Protein AF-A0A9P0HYI9-F1 (afdb_monomer)

Solvent-accessible surface area (backbone atoms only — not comparable to full-atom values): 11855 Å² total; per-residue (Å²): 120,62,70,51,54,49,50,47,50,51,54,49,48,53,65,51,51,80,72,55,59,71,70,61,56,52,49,55,55,49,54,52,58,57,59,62,68,72,69,81,73,87,87,90,81,82,92,82,84,88,88,80,94,78,97,64,86,78,70,77,69,66,83,78,67,76,60,81,78,64,69,57,68,57,52,55,45,66,73,54,71,55,58,64,58,52,53,53,51,57,35,57,79,67,55,77,69,69,98,67,98,46,69,72,57,54,52,49,32,54,50,50,32,51,50,53,52,54,50,47,56,52,54,28,57,77,50,76,46,53,92,70,62,65,68,58,52,54,51,52,50,52,53,60,64,44,48,61,56,49,55,59,53,65,69,44,87,84,56,55,66,72,57,52,50,54,49,28,57,76,70,71,48,68,96,82,68,85,88,76,84,78,82,78,80,127

Organism: Spodoptera littoralis (NCBI:txid7109)

InterPro domains:
  IPR029526 PiggyBac transposable element-derived protein [PF13843] (72-119)

Secondary structure (DSSP, 8-state):
-HHHHHHHHHHHHHHHHTTS-HHHHHHHHHHHHHHHHSS-----------------------GGGSSTTSTTHHHHHHHHTTHHHHHHHHHHHT------S-HHHHHHHHHHHHHHHHHHHHHHHTTTT----HHHHHHHHHHHHHHHHHHHHHT-TTS-HHHHHHHHHHTT--TT----------

Nearest PDB structures (foldseek):
  3umh-assembly1_A  TM=2.730E-01  e=8.866E+00  Homo sapiens

Mean predicted aligned error: 16.02 Å

Foldseek 3Di:
DVVLVVVLVVVLVVVLVVPDPPVVVVVVVVVVVVVVVPPPDDDDDDDDDDDDDDDDPPPPDPPVVVCVPVPDPVVVCVVPVCPVVSLVSQLVVPQPDDDDPDVVSVVVSSVVSSVLVVVVVVVCVVVSSDDDDSVVSVVVVVLVVCLVVLVVVLPDPPDDPVSNVVSCVSNVHDDPDDDDDPPPDD

Radius of gyration: 29.15 Å; Cα contacts (8 Å, |Δi|>4): 49; chains: 1; bounding box: 66×55×85 Å

pLDDT: mean 71.4, std 22.58, range [32.09, 97.06]

Structure (mmCIF, N/CA/C/O backbone):
data_AF-A0A9P0HYI9-F1
#
_e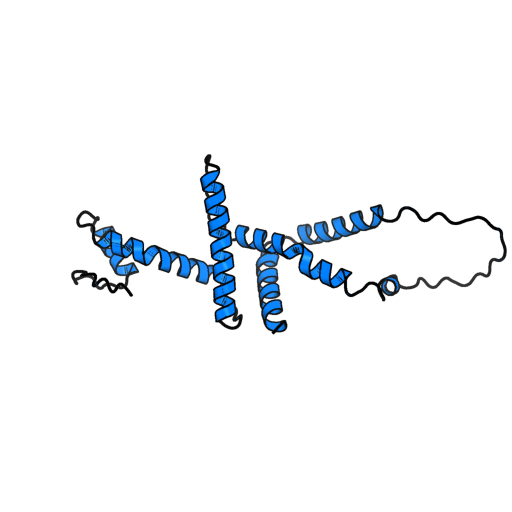ntry.id   AF-A0A9P0HYI9-F1
#
loop_
_atom_site.group_PDB
_atom_site.id
_atom_site.type_symbol
_atom_site.label_atom_id
_atom_site.label_alt_id
_atom_site.label_comp_id
_atom_site.label_asym_id
_atom_site.label_entity_id
_atom_site.label_seq_id
_atom_site.pdbx_PDB_ins_code
_atom_site.Cartn_x
_atom_site.Cartn_y
_atom_site.Cartn_z
_atom_site.occupancy
_atom_site.B_iso_or_equiv
_atom_site.auth_seq_id
_atom_site.auth_comp_id
_atom_site.auth_asym_id
_atom_site.auth_atom_id
_atom_site.pdbx_PDB_model_num
ATOM 1 N N . MET A 1 1 ? 11.884 -11.730 -23.768 1.00 41.19 1 MET A N 1
ATOM 2 C CA . MET A 1 1 ? 11.562 -11.295 -22.388 1.00 41.19 1 MET A CA 1
ATOM 3 C C . MET A 1 1 ? 11.363 -9.785 -22.321 1.00 41.19 1 MET A C 1
ATOM 5 O O . MET A 1 1 ? 10.619 -9.337 -21.461 1.00 41.19 1 MET A O 1
ATOM 9 N N . ASP A 1 2 ? 11.947 -9.027 -23.252 1.00 55.62 2 ASP A N 1
ATOM 10 C CA . ASP A 1 2 ? 11.908 -7.559 -23.255 1.00 55.62 2 ASP A CA 1
ATOM 11 C C . ASP A 1 2 ? 10.522 -6.986 -23.586 1.00 55.62 2 ASP A C 1
ATOM 13 O O . ASP A 1 2 ? 10.059 -6.099 -22.884 1.00 55.62 2 ASP A O 1
ATOM 17 N N . ASN A 1 3 ? 9.768 -7.600 -24.510 1.00 60.59 3 ASN A N 1
ATOM 18 C CA . ASN A 1 3 ? 8.432 -7.108 -24.892 1.00 60.59 3 ASN A CA 1
ATOM 19 C C . ASN A 1 3 ? 7.423 -7.020 -23.730 1.00 60.59 3 ASN A C 1
ATOM 21 O O . ASN A 1 3 ? 6.581 -6.131 -23.727 1.00 60.59 3 ASN A O 1
ATOM 25 N N . ALA A 1 4 ? 7.483 -7.931 -22.751 1.00 58.75 4 ALA A N 1
ATOM 26 C CA . ALA A 1 4 ? 6.539 -7.942 -21.627 1.00 58.75 4 ALA A CA 1
ATOM 27 C C . ALA A 1 4 ? 6.903 -6.911 -20.546 1.00 58.75 4 ALA A C 1
ATOM 29 O O . ALA A 1 4 ? 6.025 -6.343 -19.902 1.00 58.75 4 ALA A O 1
ATOM 30 N N . ARG A 1 5 ? 8.204 -6.651 -20.359 1.00 60.06 5 ARG A N 1
ATOM 31 C CA . ARG A 1 5 ? 8.702 -5.624 -19.434 1.00 60.06 5 ARG A CA 1
ATOM 32 C C . ARG A 1 5 ? 8.469 -4.233 -20.008 1.00 60.06 5 ARG A C 1
ATOM 34 O O . ARG A 1 5 ? 8.000 -3.364 -19.281 1.00 60.06 5 ARG A O 1
ATOM 41 N N . ASP A 1 6 ? 8.725 -4.069 -21.302 1.00 64.19 6 ASP A N 1
ATOM 42 C CA . ASP A 1 6 ? 8.470 -2.829 -22.026 1.00 64.19 6 ASP A CA 1
ATOM 43 C C . ASP A 1 6 ? 6.962 -2.528 -22.032 1.00 64.19 6 ASP A C 1
ATOM 45 O O . ASP A 1 6 ? 6.575 -1.441 -21.634 1.00 64.19 6 ASP A O 1
ATOM 49 N N . ALA A 1 7 ? 6.086 -3.505 -22.303 1.00 64.31 7 ALA A N 1
ATOM 50 C CA . ALA A 1 7 ? 4.631 -3.308 -22.224 1.00 64.31 7 ALA A CA 1
ATOM 51 C C . ALA A 1 7 ? 4.128 -2.899 -20.823 1.00 64.31 7 ALA A C 1
ATOM 53 O O . ALA A 1 7 ? 3.171 -2.135 -20.705 1.00 64.31 7 ALA A O 1
ATOM 54 N N . LEU A 1 8 ? 4.768 -3.385 -19.755 1.00 64.44 8 LEU A N 1
ATOM 55 C CA . LEU A 1 8 ? 4.444 -2.989 -18.384 1.00 64.44 8 LEU A CA 1
ATOM 56 C C . LEU A 1 8 ? 4.882 -1.545 -18.098 1.00 64.44 8 LEU A C 1
ATOM 58 O O . LEU A 1 8 ? 4.139 -0.796 -17.469 1.00 64.44 8 LEU A O 1
ATOM 62 N N . ILE A 1 9 ? 6.067 -1.153 -18.577 1.00 63.78 9 ILE A N 1
ATOM 63 C CA . ILE A 1 9 ? 6.559 0.226 -18.489 1.00 63.78 9 ILE A CA 1
ATOM 64 C C . ILE A 1 9 ? 5.650 1.156 -19.296 1.00 63.78 9 ILE A C 1
ATOM 66 O O . ILE A 1 9 ? 5.257 2.186 -18.770 1.00 63.78 9 ILE A O 1
ATOM 70 N N . GLU A 1 10 ? 5.236 0.775 -20.502 1.00 64.44 10 GLU A N 1
ATOM 71 C CA . GLU A 1 10 ? 4.283 1.543 -21.314 1.00 64.44 10 GLU A CA 1
ATOM 72 C C . GLU A 1 10 ? 2.904 1.639 -20.647 1.00 64.44 10 GLU A C 1
ATOM 74 O O . GLU A 1 10 ? 2.297 2.702 -20.621 1.00 64.44 10 GLU A O 1
ATOM 79 N N . SER A 1 11 ? 2.415 0.563 -20.020 1.00 68.81 11 SER A N 1
ATOM 80 C CA . SER A 1 11 ? 1.183 0.609 -19.218 1.00 68.81 11 SER A CA 1
ATOM 81 C C . SER A 1 11 ? 1.303 1.572 -18.037 1.00 68.81 11 SER A C 1
ATOM 83 O O . SER A 1 11 ? 0.324 2.213 -17.660 1.00 68.81 11 SER A O 1
ATOM 85 N N . TRP A 1 12 ? 2.480 1.642 -17.426 1.00 68.44 12 TRP A N 1
ATOM 86 C CA . TRP A 1 12 ? 2.783 2.550 -16.331 1.00 68.44 12 TRP A CA 1
ATOM 87 C C . TRP A 1 12 ? 2.918 3.995 -16.816 1.00 68.44 12 TRP A C 1
ATOM 89 O O . TRP A 1 12 ? 2.360 4.890 -16.189 1.00 68.44 12 TRP A O 1
ATOM 99 N N . LEU A 1 13 ? 3.579 4.226 -17.947 1.00 64.06 13 LEU A N 1
ATOM 100 C CA . LEU A 1 13 ? 3.652 5.531 -18.602 1.00 64.06 13 LEU A CA 1
ATOM 101 C C . LEU A 1 13 ? 2.257 6.022 -18.999 1.00 64.06 13 LEU A C 1
ATOM 103 O O . LEU A 1 13 ? 1.902 7.141 -18.657 1.00 64.06 13 LEU A O 1
ATOM 107 N N . ALA A 1 14 ? 1.410 5.160 -19.563 1.00 65.12 14 ALA A N 1
ATOM 108 C CA . ALA A 1 14 ? 0.027 5.497 -19.892 1.00 65.12 14 ALA A CA 1
ATOM 109 C C . ALA A 1 14 ? -0.809 5.865 -18.651 1.00 65.12 14 ALA A C 1
ATOM 111 O O . ALA A 1 14 ? -1.604 6.799 -18.684 1.00 65.12 14 ALA A O 1
ATOM 112 N N . GLU A 1 15 ? -0.626 5.164 -17.528 1.00 63.62 15 GLU A N 1
ATOM 113 C CA . GLU A 1 15 ? -1.298 5.505 -16.264 1.00 63.62 15 GLU A CA 1
ATOM 114 C C . GLU A 1 15 ? -0.817 6.853 -15.697 1.00 63.62 15 GLU A C 1
ATOM 116 O O . GLU A 1 15 ? -1.555 7.544 -14.997 1.00 63.62 15 GLU A O 1
ATOM 121 N N . VAL A 1 16 ? 0.417 7.233 -16.026 1.00 58.38 16 VAL A N 1
ATOM 122 C CA . VAL A 1 16 ? 1.075 8.478 -15.633 1.00 58.38 16 VAL A CA 1
ATOM 123 C C . VAL A 1 16 ? 0.724 9.649 -16.562 1.00 58.38 16 VAL A C 1
ATOM 125 O O . VAL A 1 16 ? 0.622 10.778 -16.072 1.00 58.38 16 VAL A O 1
ATOM 128 N N . ASP A 1 17 ? 0.503 9.403 -17.854 1.00 52.41 17 ASP A N 1
ATOM 129 C CA . ASP A 1 17 ? 0.095 10.395 -18.864 1.00 52.41 17 ASP A CA 1
ATOM 130 C C . ASP A 1 17 ? -1.352 10.849 -18.685 1.00 52.41 17 ASP A C 1
ATOM 132 O O . ASP A 1 17 ? -1.667 12.012 -18.906 1.00 52.41 17 ASP A O 1
ATOM 136 N N . VAL A 1 18 ? -2.223 9.998 -18.136 1.00 50.03 18 VAL A N 1
ATOM 137 C CA . VAL A 1 18 ? -3.596 10.388 -17.751 1.00 50.03 18 VAL A CA 1
ATOM 138 C C . VAL A 1 18 ? -3.615 11.480 -16.653 1.00 50.03 18 VAL A C 1
ATOM 140 O O . VAL A 1 18 ? -4.674 12.016 -16.326 1.00 50.03 18 VAL A O 1
ATOM 143 N N . GLY A 1 19 ? -2.457 11.858 -16.096 1.00 41.94 19 GLY A N 1
ATOM 144 C CA . GLY A 1 19 ? -2.310 12.925 -15.102 1.00 41.94 19 GLY A CA 1
ATOM 145 C C . GLY A 1 19 ? -1.311 14.041 -15.435 1.00 41.94 19 GLY A C 1
ATOM 146 O O . GLY A 1 19 ? -1.002 14.800 -14.521 1.00 41.94 19 GLY A O 1
ATOM 147 N N . MET A 1 20 ? -0.779 14.141 -16.660 1.00 38.97 20 MET A N 1
ATOM 148 C CA . MET A 1 20 ? 0.079 15.260 -17.099 1.00 38.97 20 MET A CA 1
ATOM 149 C C . MET A 1 20 ? -0.673 16.055 -18.173 1.00 38.97 20 MET A C 1
ATOM 151 O O . MET A 1 20 ? -1.169 15.468 -19.127 1.00 38.97 20 MET A O 1
ATOM 155 N N . SER A 1 21 ? -0.834 17.368 -17.993 1.00 38.47 21 SER A N 1
ATOM 156 C CA . SER A 1 21 ? -1.405 18.219 -19.044 1.00 38.47 21 SER A CA 1
ATOM 157 C C . SER A 1 21 ? -0.426 18.319 -20.209 1.00 38.47 21 SER A C 1
ATOM 159 O O . SER A 1 21 ? 0.779 18.378 -19.969 1.00 38.47 21 SER A O 1
ATOM 161 N N . ASP A 1 22 ? -0.937 18.413 -21.438 1.00 40.09 22 ASP A N 1
ATOM 162 C CA . ASP A 1 22 ? -0.140 18.576 -22.667 1.00 40.09 22 ASP A CA 1
ATOM 163 C C . ASP A 1 22 ? 0.919 19.703 -22.541 1.00 40.09 22 ASP A C 1
ATOM 165 O O . ASP A 1 22 ? 2.025 19.590 -23.056 1.00 40.09 22 ASP A O 1
ATOM 169 N N . GLU A 1 23 ? 0.643 20.727 -21.723 1.00 41.28 23 GLU A N 1
ATOM 170 C CA . GLU A 1 23 ? 1.557 21.835 -21.397 1.00 41.28 23 GLU A CA 1
ATOM 171 C C . GLU A 1 23 ? 2.844 21.425 -20.639 1.00 41.28 23 GLU A C 1
ATOM 173 O O . GLU A 1 23 ? 3.861 22.106 -20.744 1.00 41.28 23 GLU A O 1
ATOM 178 N N . GLU A 1 24 ? 2.852 20.336 -19.860 1.00 45.78 24 GLU A N 1
ATOM 179 C CA . GLU A 1 24 ? 4.075 19.834 -19.196 1.00 45.78 24 GLU A CA 1
ATOM 180 C C . GLU A 1 24 ? 4.929 18.974 -20.139 1.00 45.78 24 GLU A C 1
ATOM 182 O O . GLU A 1 24 ? 6.143 18.885 -19.958 1.00 45.78 24 GLU A O 1
ATOM 187 N N . VAL A 1 25 ? 4.312 18.373 -21.162 1.00 46.16 25 VAL A N 1
ATOM 188 C CA . VAL A 1 25 ? 5.010 17.624 -22.217 1.00 46.16 25 VAL A CA 1
ATOM 189 C C . VAL A 1 25 ? 5.717 18.598 -23.160 1.00 46.16 25 VAL A C 1
ATOM 191 O O . VAL A 1 25 ? 6.907 18.429 -23.417 1.00 46.16 25 VAL A O 1
ATOM 194 N N . ASP A 1 26 ? 5.040 19.678 -23.555 1.00 42.72 26 ASP A N 1
ATOM 195 C CA . ASP A 1 26 ? 5.624 20.744 -24.378 1.00 42.72 26 ASP A CA 1
ATOM 196 C C . ASP A 1 26 ? 6.775 21.469 -23.653 1.00 42.72 26 ASP A C 1
ATOM 198 O O . ASP A 1 26 ? 7.816 21.735 -24.251 1.00 42.72 26 ASP A O 1
ATOM 202 N N . ASN A 1 27 ? 6.661 21.703 -22.339 1.00 41.69 27 ASN A N 1
ATOM 203 C CA . ASN A 1 27 ? 7.748 22.302 -21.548 1.00 41.69 27 ASN A CA 1
ATOM 204 C C . ASN A 1 27 ? 9.006 21.412 -21.478 1.00 41.69 27 ASN A C 1
ATOM 206 O O . ASN A 1 27 ? 10.126 21.920 -21.434 1.00 41.69 27 ASN A O 1
ATOM 210 N N . LEU A 1 28 ? 8.847 20.084 -21.494 1.00 49.28 28 LEU A N 1
ATOM 211 C CA . LEU A 1 28 ? 9.974 19.145 -21.549 1.00 49.28 28 LEU A CA 1
ATOM 212 C C . LEU A 1 28 ? 10.609 19.087 -22.947 1.00 49.28 28 LEU A C 1
ATOM 214 O O . LEU A 1 28 ? 11.814 18.847 -23.056 1.00 49.28 28 LEU A O 1
ATOM 218 N N . GLU A 1 29 ? 9.833 19.310 -24.009 1.00 48.78 29 GLU A N 1
ATOM 219 C CA . GLU A 1 29 ? 10.354 19.448 -25.374 1.00 48.78 29 GLU A CA 1
ATOM 220 C C . GLU A 1 29 ? 11.085 20.791 -25.576 1.00 48.78 29 GLU A C 1
ATOM 222 O O . GLU A 1 29 ? 12.137 20.829 -26.223 1.00 48.78 29 GLU A O 1
ATOM 227 N N . GLU A 1 30 ? 10.607 21.874 -24.954 1.00 44.12 30 GLU A N 1
ATOM 228 C CA . GLU A 1 30 ? 11.258 23.191 -24.974 1.00 44.12 30 GLU A CA 1
ATOM 229 C C . GLU A 1 30 ? 12.577 23.221 -24.176 1.00 44.12 30 GLU A C 1
ATOM 231 O O . GLU A 1 30 ? 13.582 23.727 -24.686 1.00 44.12 30 GLU A O 1
ATOM 236 N N . GLU A 1 31 ? 12.648 22.606 -22.985 1.00 46.38 31 GLU A N 1
ATOM 237 C CA . GLU A 1 31 ? 13.905 22.523 -22.214 1.00 46.38 31 GLU A CA 1
ATOM 238 C C . GLU A 1 31 ? 15.010 21.753 -22.964 1.00 46.38 31 GLU A C 1
ATOM 240 O O . GLU A 1 31 ? 16.197 22.096 -22.885 1.00 46.38 31 GLU A O 1
ATOM 245 N N . VAL A 1 32 ? 14.635 20.742 -23.754 1.00 47.22 32 VAL A N 1
ATOM 246 C CA . VAL A 1 32 ? 15.570 20.000 -24.613 1.00 47.22 32 VAL A CA 1
ATOM 247 C C . VAL A 1 32 ? 16.119 20.900 -25.723 1.00 47.22 32 VAL A C 1
ATOM 249 O O . VAL A 1 32 ? 17.330 20.896 -25.958 1.00 47.22 32 VAL A O 1
ATOM 252 N N . HIS A 1 33 ? 15.280 21.734 -26.340 1.00 40.22 33 HIS A N 1
ATOM 253 C CA . HIS A 1 33 ? 15.714 22.685 -27.364 1.00 40.22 33 HIS A CA 1
ATOM 254 C C . HIS A 1 33 ? 16.625 23.797 -26.825 1.00 40.22 33 HIS A C 1
ATOM 256 O O . HIS A 1 33 ? 17.558 24.207 -27.521 1.00 40.22 33 HIS A O 1
ATOM 262 N N . GLN A 1 34 ? 16.417 24.245 -25.584 1.00 40.03 34 GLN A N 1
ATOM 263 C CA . GLN A 1 34 ? 17.302 25.220 -24.943 1.00 40.03 34 GLN A CA 1
ATOM 264 C C . GLN A 1 34 ? 18.703 24.632 -24.701 1.00 40.03 34 GLN A C 1
ATOM 266 O O . GLN A 1 34 ? 19.709 25.280 -24.996 1.00 40.03 34 GLN A O 1
ATOM 271 N N . SER A 1 35 ? 18.773 23.377 -24.240 1.00 39.50 35 SER A N 1
ATOM 272 C CA . SER A 1 35 ? 20.037 22.701 -23.908 1.00 39.50 35 SER A CA 1
ATOM 273 C C . SER A 1 35 ? 20.922 22.370 -25.123 1.00 39.50 35 SER A C 1
ATOM 275 O O . SER A 1 35 ? 22.148 22.355 -25.001 1.00 39.50 35 SER A O 1
ATOM 277 N N . GLU A 1 36 ? 20.331 22.169 -26.308 1.00 45.88 36 GLU A N 1
ATOM 278 C CA . GLU A 1 36 ? 21.072 21.951 -27.563 1.00 45.88 36 GLU A CA 1
ATOM 279 C C . GLU A 1 36 ? 21.738 23.237 -28.088 1.00 45.88 36 GLU A C 1
ATOM 281 O O . GLU A 1 36 ? 22.760 23.162 -28.768 1.00 45.88 36 GLU A O 1
ATOM 286 N N . SER A 1 37 ? 21.216 24.420 -27.737 1.00 38.72 37 SER A N 1
ATOM 287 C CA . SER A 1 37 ? 21.766 25.707 -28.193 1.00 38.72 37 SER A CA 1
ATOM 288 C C . SER A 1 37 ? 23.024 26.160 -27.438 1.00 38.72 37 SER A C 1
ATOM 290 O O . SER A 1 37 ? 23.809 26.951 -27.961 1.00 38.72 37 SER A O 1
ATOM 292 N N . GLU A 1 38 ? 23.255 25.639 -26.230 1.00 38.41 38 GLU A N 1
ATOM 293 C CA . GLU A 1 38 ? 24.374 26.051 -25.371 1.00 38.41 38 GLU A CA 1
ATOM 294 C C . GLU A 1 38 ? 25.654 25.220 -25.581 1.00 38.41 38 GLU A C 1
ATOM 296 O O . GLU A 1 38 ? 26.727 25.630 -25.140 1.00 38.41 38 GLU A O 1
ATOM 301 N N . GLN A 1 39 ? 25.580 24.070 -26.266 1.00 40.94 39 GLN A N 1
ATOM 302 C CA . GLN A 1 39 ? 26.731 23.166 -26.447 1.00 40.94 39 GLN A CA 1
ATOM 303 C C . GLN A 1 39 ? 27.514 23.374 -27.748 1.00 40.94 39 GLN A C 1
ATOM 305 O O . GLN A 1 39 ? 28.583 22.786 -27.917 1.00 40.94 39 GLN A O 1
ATOM 310 N N . GLU A 1 40 ? 27.052 24.237 -28.652 1.00 42.47 40 GLU A N 1
ATOM 311 C CA . GLU A 1 40 ? 27.773 24.543 -29.887 1.00 42.47 40 GLU A CA 1
ATOM 312 C C . GLU A 1 40 ? 28.696 25.755 -29.692 1.00 42.47 40 GLU A C 1
ATOM 314 O O . GLU A 1 40 ? 28.502 26.824 -30.265 1.00 42.47 40 GLU A O 1
ATOM 319 N N . GLN A 1 41 ? 29.734 25.595 -28.863 1.00 43.19 41 GLN A N 1
ATOM 320 C CA . GLN A 1 41 ? 30.901 26.474 -28.915 1.00 43.19 41 GLN A CA 1
ATOM 321 C C . GLN A 1 41 ? 32.223 25.696 -28.937 1.00 43.19 41 GLN A C 1
ATOM 323 O O . GLN A 1 41 ? 32.555 24.942 -28.027 1.00 43.19 41 GLN A O 1
ATOM 328 N N . VAL A 1 42 ? 33.012 26.053 -29.959 1.00 38.28 42 VAL A N 1
ATOM 329 C CA . VAL A 1 42 ? 34.467 25.907 -30.130 1.00 38.28 42 VAL A CA 1
ATOM 330 C C . VAL A 1 42 ? 34.974 24.632 -30.824 1.00 38.28 42 VAL A C 1
ATOM 332 O O . VAL A 1 42 ? 35.273 23.631 -30.184 1.00 38.28 42 VAL A O 1
ATOM 335 N N . ILE A 1 43 ? 35.293 24.762 -32.121 1.00 33.06 43 ILE A N 1
ATOM 336 C CA . ILE A 1 43 ? 36.572 24.270 -32.671 1.00 33.06 43 ILE A CA 1
ATOM 337 C C . ILE A 1 43 ? 37.217 25.408 -33.495 1.00 33.06 43 ILE A C 1
ATOM 339 O O . ILE A 1 43 ? 36.568 25.911 -34.412 1.00 33.06 43 ILE A O 1
ATOM 343 N N . PRO A 1 44 ? 38.464 25.840 -33.206 1.00 39.62 44 PRO A N 1
ATOM 344 C CA . PRO A 1 44 ? 39.186 26.827 -34.007 1.00 39.62 44 PRO A CA 1
ATOM 345 C C . PRO A 1 44 ? 39.986 26.143 -35.128 1.00 39.62 44 PRO A C 1
ATOM 347 O O . PRO A 1 44 ? 40.680 25.159 -34.882 1.00 39.62 44 PRO A O 1
ATOM 350 N N . GLY A 1 45 ? 39.924 26.684 -36.346 1.00 33.47 45 GLY A N 1
ATOM 351 C CA . GLY A 1 45 ? 40.644 26.174 -37.516 1.00 33.47 45 GLY A CA 1
ATOM 352 C C . GLY A 1 45 ? 41.083 27.299 -38.451 1.00 33.47 45 GLY A C 1
ATOM 353 O O . GLY A 1 45 ? 40.416 28.321 -38.560 1.00 33.47 45 GLY A O 1
ATOM 354 N N . GLU A 1 46 ? 42.247 27.113 -39.057 1.00 33.28 46 GLU A N 1
ATOM 355 C CA . GLU A 1 46 ? 43.140 28.115 -39.633 1.00 33.28 46 GLU A CA 1
ATOM 356 C C . GLU A 1 46 ? 42.691 28.767 -40.958 1.00 33.28 46 GLU A C 1
ATOM 358 O O . GLU A 1 46 ? 41.843 28.286 -41.702 1.00 33.28 46 GLU A O 1
ATOM 363 N N . ARG A 1 47 ? 43.355 29.893 -41.231 1.00 35.28 47 ARG A N 1
ATOM 364 C CA . ARG A 1 47 ? 43.385 30.730 -42.439 1.00 35.28 47 ARG A CA 1
ATOM 365 C C . ARG A 1 47 ? 43.723 29.948 -43.720 1.00 35.28 47 ARG A C 1
ATOM 367 O O . ARG A 1 47 ? 44.679 29.179 -43.688 1.00 35.28 47 ARG A O 1
ATOM 374 N N . SER A 1 48 ? 43.048 30.251 -44.841 1.00 32.22 48 SER A N 1
ATOM 375 C CA . SER A 1 48 ? 43.609 30.614 -46.175 1.00 32.22 48 SER A CA 1
ATOM 376 C C . SER A 1 48 ? 42.518 30.632 -47.268 1.00 32.22 48 SER A C 1
ATOM 378 O O . SER A 1 48 ? 42.005 29.586 -47.645 1.00 32.22 48 SER A O 1
ATOM 380 N N . ASP A 1 49 ? 42.185 31.838 -47.728 1.00 32.12 49 ASP A N 1
ATOM 381 C CA . ASP A 1 49 ? 42.051 32.318 -49.117 1.00 32.12 49 ASP A CA 1
ATOM 382 C C . ASP A 1 49 ? 41.322 31.489 -50.212 1.00 32.12 49 ASP A C 1
ATOM 384 O O . ASP A 1 49 ? 41.836 30.514 -50.747 1.00 32.12 49 ASP A O 1
ATOM 388 N N . GLU A 1 50 ? 40.144 32.021 -50.578 1.00 36.88 50 GLU A N 1
ATOM 389 C CA . GLU A 1 50 ? 39.600 32.377 -51.913 1.00 36.88 50 GLU A CA 1
ATOM 390 C C . GLU A 1 50 ? 39.498 31.405 -53.122 1.00 36.88 50 GLU A C 1
ATOM 392 O O . GLU A 1 50 ? 40.420 30.691 -53.507 1.00 36.88 50 GLU A O 1
ATOM 397 N N . SER A 1 51 ? 38.373 31.613 -53.842 1.00 32.09 51 SER A N 1
ATOM 398 C CA . SER A 1 51 ? 37.945 31.178 -55.195 1.00 32.09 51 SER A CA 1
ATOM 399 C C . SER A 1 51 ? 37.213 29.818 -55.261 1.00 32.09 51 SER A C 1
ATOM 401 O O . SER A 1 51 ? 37.743 28.800 -54.846 1.00 32.09 51 SER A O 1
ATOM 403 N N . SER A 1 52 ? 35.981 29.662 -55.762 1.00 38.59 52 SER A N 1
ATOM 404 C CA . SER A 1 52 ? 35.147 30.456 -56.677 1.00 38.59 52 SER A CA 1
ATOM 405 C C . SER A 1 52 ? 33.664 30.118 -56.436 1.00 38.59 52 SER A C 1
ATOM 407 O O . SER A 1 52 ? 33.342 28.979 -56.097 1.00 38.59 52 SER A O 1
ATOM 409 N N . GLU A 1 53 ? 32.778 31.100 -56.600 1.00 49.66 53 GLU A N 1
ATOM 410 C CA . GLU A 1 53 ? 31.320 30.939 -56.552 1.00 49.66 53 GLU A CA 1
ATOM 411 C C . GLU A 1 53 ? 30.824 30.202 -57.807 1.00 49.66 53 GLU A C 1
ATOM 413 O O . GLU A 1 53 ? 30.987 30.707 -58.913 1.00 49.66 53 GLU A O 1
ATOM 418 N N . ASP A 1 54 ? 30.189 29.040 -57.632 1.00 39.12 54 ASP A N 1
ATOM 419 C CA . ASP A 1 54 ? 29.294 28.451 -58.633 1.00 39.12 54 ASP A CA 1
ATOM 420 C C . ASP A 1 54 ? 27.918 28.233 -57.981 1.00 39.12 54 ASP A C 1
ATOM 422 O O . ASP A 1 54 ? 27.722 27.357 -57.131 1.00 39.12 54 ASP A O 1
ATOM 426 N N . ASP A 1 55 ? 26.972 29.085 -58.381 1.00 49.56 55 ASP A N 1
ATOM 427 C CA . ASP A 1 55 ? 25.558 29.086 -58.007 1.00 49.56 55 ASP A CA 1
ATOM 428 C C . ASP A 1 55 ? 24.853 27.794 -58.458 1.00 49.56 55 ASP A C 1
ATOM 430 O O . ASP A 1 55 ? 24.445 27.632 -59.611 1.00 49.56 55 ASP A O 1
ATOM 434 N N . LEU A 1 56 ? 24.622 26.879 -57.517 1.00 40.16 56 LEU A N 1
ATOM 435 C CA . LEU A 1 56 ? 23.601 25.836 -57.627 1.00 40.16 56 LEU A CA 1
ATOM 436 C C . LEU A 1 56 ? 22.672 25.953 -56.418 1.00 40.16 56 LEU A C 1
ATOM 438 O O . LEU A 1 56 ? 23.162 26.112 -55.297 1.00 40.16 56 LEU A O 1
ATOM 442 N N . PRO A 1 57 ? 21.338 25.865 -56.600 1.00 40.22 57 PRO A N 1
ATOM 443 C CA . PRO A 1 57 ? 20.407 26.028 -55.499 1.00 40.22 57 PRO A CA 1
ATOM 444 C C . PRO A 1 57 ? 20.710 24.932 -54.485 1.00 40.22 57 PRO A C 1
ATOM 446 O O . PRO A 1 57 ? 20.510 23.748 -54.762 1.00 40.22 57 PRO A O 1
ATOM 449 N N . GLN A 1 58 ? 21.229 25.326 -53.322 1.00 46.56 58 GLN A N 1
ATOM 450 C CA . GLN A 1 58 ? 21.467 24.422 -52.208 1.00 46.56 58 GLN A CA 1
ATOM 451 C C . GLN A 1 58 ? 20.107 23.948 -51.722 1.00 46.56 58 GLN A C 1
ATOM 453 O O . GLN A 1 58 ? 19.441 24.543 -50.877 1.00 46.56 58 GLN A O 1
ATOM 458 N N . GLN A 1 59 ? 19.670 22.872 -52.362 1.00 46.28 59 GLN A N 1
ATOM 459 C CA . GLN A 1 59 ? 18.500 22.100 -52.046 1.00 46.28 59 GLN A CA 1
ATOM 460 C C . GLN A 1 59 ? 18.577 21.829 -50.554 1.00 46.28 59 GLN A C 1
ATOM 462 O O . GLN A 1 59 ? 19.487 21.135 -50.100 1.00 46.28 59 GLN A O 1
ATOM 467 N N . ARG A 1 60 ? 17.685 22.483 -49.801 1.00 46.25 60 ARG A N 1
ATOM 468 C CA . ARG A 1 60 ? 17.598 22.438 -48.343 1.00 46.25 60 ARG A CA 1
ATOM 469 C C . ARG A 1 60 ? 17.553 20.969 -47.943 1.00 46.25 60 ARG A C 1
ATOM 471 O O . ARG A 1 60 ? 16.490 20.347 -47.989 1.00 46.25 60 ARG A O 1
ATOM 478 N N . ARG A 1 61 ? 18.722 20.389 -47.649 1.00 45.09 61 ARG A N 1
ATOM 479 C CA . ARG A 1 61 ? 18.829 19.002 -47.208 1.00 45.09 61 ARG A CA 1
ATOM 480 C C . ARG A 1 61 ? 17.929 18.909 -45.992 1.00 45.09 61 ARG A C 1
ATOM 482 O O . ARG A 1 61 ? 18.016 19.752 -45.095 1.00 45.09 61 ARG A O 1
ATOM 489 N N . ARG A 1 62 ? 16.973 17.979 -46.021 1.00 44.53 62 ARG A N 1
ATOM 490 C CA . ARG A 1 62 ? 16.053 17.827 -44.900 1.00 44.53 62 ARG A CA 1
ATOM 491 C C . ARG A 1 62 ? 16.920 17.559 -43.674 1.00 44.53 62 ARG A C 1
ATOM 493 O O . ARG A 1 62 ? 17.781 16.687 -43.694 1.00 44.53 62 ARG A O 1
ATOM 500 N N . ARG A 1 63 ? 16.693 18.334 -42.615 1.00 50.91 63 ARG A N 1
ATOM 501 C CA . ARG A 1 63 ? 17.404 18.268 -41.324 1.00 50.91 63 ARG A CA 1
ATOM 502 C C . ARG A 1 63 ? 17.403 16.856 -40.697 1.00 50.91 63 ARG A C 1
ATOM 504 O O . ARG A 1 63 ? 18.130 16.598 -39.752 1.00 50.91 63 ARG A O 1
ATOM 511 N N . THR A 1 64 ? 16.620 15.935 -41.250 1.00 47.94 64 THR A N 1
ATOM 512 C CA . THR A 1 64 ? 16.482 14.529 -40.860 1.00 47.94 64 THR A CA 1
ATOM 513 C C . THR A 1 64 ? 17.704 13.661 -41.150 1.00 47.94 64 THR A C 1
ATOM 515 O O . THR A 1 64 ? 17.785 12.551 -40.636 1.00 47.94 64 THR A O 1
ATOM 518 N N . ASP A 1 65 ? 18.656 14.133 -41.954 1.00 46.34 65 ASP A N 1
ATOM 519 C CA . ASP A 1 65 ? 19.752 13.285 -42.440 1.00 46.34 65 ASP A CA 1
ATOM 520 C C . ASP A 1 65 ? 21.021 13.390 -41.570 1.00 46.34 65 ASP A C 1
ATOM 522 O O . ASP A 1 65 ? 21.985 12.661 -41.796 1.00 46.34 65 ASP A O 1
ATOM 526 N N . PHE A 1 66 ? 21.020 14.275 -40.563 1.00 50.47 66 PHE A N 1
ATOM 527 C CA . PHE A 1 66 ? 22.163 14.524 -39.675 1.00 50.47 66 PHE A CA 1
ATOM 528 C C . PHE A 1 66 ? 22.314 13.467 -38.569 1.00 50.47 66 PHE A C 1
ATOM 530 O O . PHE A 1 66 ? 23.427 13.094 -38.216 1.00 50.47 66 PHE A O 1
ATOM 537 N N . TYR A 1 67 ? 21.207 12.904 -38.078 1.00 51.53 67 TYR A N 1
ATOM 538 C CA . TYR A 1 67 ? 21.224 11.901 -37.002 1.00 51.53 67 TYR A CA 1
ATOM 539 C C . TYR A 1 67 ? 21.488 10.474 -37.492 1.00 51.53 67 TYR A C 1
ATOM 541 O O . TYR A 1 67 ? 21.533 9.547 -36.691 1.00 51.53 67 TYR A O 1
ATOM 549 N N . LYS A 1 68 ? 21.731 10.278 -38.795 1.00 46.53 68 LYS A N 1
ATOM 550 C CA . LYS A 1 68 ? 21.834 8.964 -39.459 1.00 46.53 68 LYS A CA 1
ATOM 551 C C . LYS A 1 68 ? 23.079 8.133 -39.075 1.00 46.53 68 LYS A C 1
ATOM 553 O O . LYS A 1 68 ? 23.464 7.230 -39.812 1.00 46.53 68 LYS A O 1
ATOM 558 N N . GLY A 1 69 ? 23.706 8.435 -37.938 1.00 52.94 69 GLY A N 1
ATOM 559 C CA . GLY A 1 69 ? 24.891 7.755 -37.416 1.00 52.94 69 GLY A CA 1
ATOM 560 C C . GLY A 1 69 ? 25.233 8.022 -35.942 1.00 52.94 69 GLY A C 1
ATOM 561 O O . GLY A 1 69 ? 26.275 7.552 -35.499 1.00 52.94 69 GLY A O 1
ATOM 562 N N . VAL A 1 70 ? 24.402 8.735 -35.168 1.00 58.72 70 VAL A N 1
ATOM 563 C CA . VAL A 1 70 ? 24.650 9.015 -33.725 1.00 58.72 70 VAL A CA 1
ATOM 564 C C . VAL A 1 70 ? 23.825 8.078 -32.810 1.00 58.72 70 VAL A C 1
ATOM 566 O O . VAL A 1 70 ? 23.725 8.245 -31.597 1.00 58.72 70 VAL A O 1
ATOM 569 N N . ASP A 1 71 ? 23.226 7.035 -33.377 1.00 67.31 71 ASP A N 1
ATOM 570 C CA . ASP A 1 71 ? 21.806 6.793 -33.109 1.00 67.31 71 ASP A CA 1
ATOM 571 C C . ASP A 1 71 ? 21.454 5.540 -32.284 1.00 67.31 71 ASP A C 1
ATOM 573 O O . ASP A 1 71 ? 20.305 5.129 -32.276 1.00 67.31 71 ASP A O 1
ATOM 577 N N . ASP A 1 72 ? 22.384 4.964 -31.520 1.00 66.81 72 ASP A N 1
ATOM 578 C CA . ASP A 1 72 ? 22.045 3.877 -30.574 1.00 66.81 72 ASP A CA 1
ATOM 579 C C . ASP A 1 72 ? 22.299 4.287 -29.118 1.00 66.81 72 ASP A C 1
ATOM 581 O O . ASP A 1 72 ? 21.430 4.148 -28.255 1.00 66.81 72 ASP A O 1
ATOM 585 N N . THR A 1 73 ? 23.466 4.867 -28.826 1.00 74.69 73 THR A N 1
ATOM 586 C CA . THR A 1 73 ? 23.842 5.260 -27.457 1.00 74.69 73 THR A CA 1
ATOM 587 C C . THR A 1 73 ? 22.976 6.400 -26.920 1.00 74.69 73 THR A C 1
ATOM 589 O O . THR A 1 73 ? 22.539 6.359 -25.769 1.00 74.69 73 THR A O 1
ATOM 592 N N . LEU A 1 74 ? 22.690 7.410 -27.752 1.00 77.19 74 LEU A N 1
ATOM 593 C CA . LEU A 1 74 ? 21.835 8.534 -27.366 1.00 77.19 74 LEU A CA 1
ATOM 594 C C . LEU A 1 74 ? 20.388 8.078 -27.133 1.00 77.19 74 LEU A C 1
ATOM 596 O O . LEU A 1 74 ? 19.766 8.491 -26.154 1.00 77.19 74 LEU A O 1
ATOM 600 N N . TRP A 1 75 ? 19.864 7.189 -27.980 1.00 73.12 75 TRP A N 1
ATOM 601 C CA . TRP A 1 75 ? 18.525 6.621 -27.812 1.00 73.12 75 TRP A CA 1
ATOM 602 C C . TRP A 1 75 ? 18.420 5.721 -26.580 1.00 73.12 75 TRP A C 1
ATOM 604 O O . TRP A 1 75 ? 17.455 5.836 -25.823 1.00 73.12 75 TRP A O 1
ATOM 614 N N . ALA A 1 76 ? 19.428 4.887 -26.314 1.00 71.31 76 ALA A N 1
ATOM 615 C CA . ALA A 1 76 ? 19.492 4.079 -25.098 1.00 71.31 76 ALA A CA 1
ATOM 616 C C . ALA A 1 76 ? 19.522 4.949 -23.827 1.00 71.31 76 ALA A C 1
ATOM 618 O O . ALA A 1 76 ? 18.824 4.653 -22.852 1.00 71.31 76 ALA A O 1
ATOM 619 N N . TYR A 1 77 ? 20.275 6.054 -23.837 1.00 77.06 77 TYR A N 1
ATOM 620 C CA . TYR A 1 77 ? 20.276 7.021 -22.738 1.00 77.06 77 TYR A CA 1
ATOM 621 C C . TYR A 1 77 ? 18.906 7.687 -22.568 1.00 77.06 77 TYR A C 1
ATOM 623 O O . TYR A 1 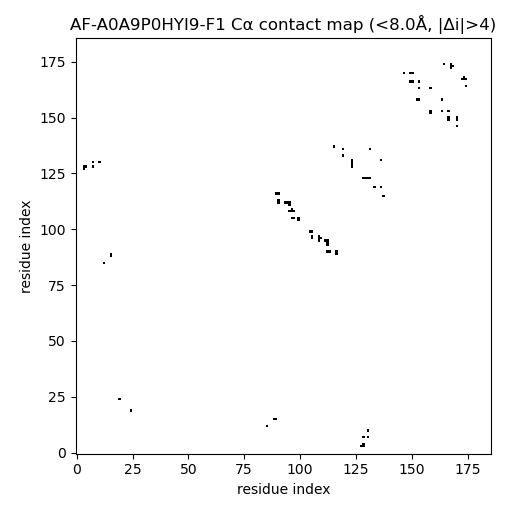77 ? 18.348 7.666 -21.472 1.00 77.06 77 TYR A O 1
ATOM 631 N N . LYS A 1 78 ? 18.317 8.205 -23.657 1.00 74.12 78 LYS A N 1
ATOM 632 C CA . LYS A 1 78 ? 16.983 8.829 -23.646 1.00 74.12 78 LYS A CA 1
ATOM 633 C C . LYS A 1 78 ? 15.905 7.886 -23.093 1.00 74.12 78 LYS A C 1
ATOM 635 O O . LYS A 1 78 ? 15.080 8.333 -22.304 1.00 74.12 78 LYS A O 1
ATOM 640 N N . ARG A 1 79 ? 15.958 6.589 -23.428 1.00 68.94 79 ARG A N 1
ATOM 641 C CA . ARG A 1 79 ? 15.034 5.558 -22.913 1.00 68.94 79 ARG A CA 1
ATOM 642 C C . ARG A 1 79 ? 15.181 5.320 -21.403 1.00 68.94 79 ARG A C 1
ATOM 644 O O . ARG A 1 79 ? 14.204 4.994 -20.741 1.00 68.94 79 ARG A O 1
ATOM 651 N N . THR A 1 80 ? 16.386 5.440 -20.848 1.00 76.44 80 THR A N 1
ATOM 652 C CA . THR A 1 80 ? 16.680 5.014 -19.465 1.00 76.44 80 THR A CA 1
ATOM 653 C C . THR A 1 80 ? 16.783 6.161 -18.457 1.00 76.44 80 THR A C 1
ATOM 655 O O . THR A 1 80 ? 16.611 5.922 -17.259 1.00 76.44 80 THR A O 1
ATOM 658 N N . LYS A 1 81 ? 17.019 7.404 -18.907 1.00 80.06 81 LYS A N 1
ATOM 659 C CA . LYS A 1 81 ? 17.323 8.548 -18.026 1.00 80.06 81 LYS A CA 1
ATOM 660 C C . LYS A 1 81 ? 16.207 8.923 -17.040 1.00 80.06 81 LYS A C 1
ATOM 662 O O . LYS A 1 81 ? 16.511 9.352 -15.934 1.00 80.06 81 LYS A O 1
ATOM 667 N N . ASN A 1 82 ? 14.942 8.684 -17.391 1.00 79.94 82 ASN A N 1
ATOM 668 C CA . ASN A 1 82 ? 13.782 9.147 -16.615 1.00 79.94 82 ASN A CA 1
ATOM 669 C C . ASN A 1 82 ? 13.228 8.089 -15.637 1.00 79.94 82 ASN A C 1
ATOM 671 O O . ASN A 1 82 ? 12.145 8.256 -15.077 1.00 79.94 82 ASN A O 1
ATOM 675 N N . GLY A 1 83 ? 13.932 6.969 -15.429 1.00 82.81 83 GLY A N 1
ATOM 676 C CA . GLY A 1 83 ? 13.416 5.867 -14.609 1.00 82.81 83 GLY A CA 1
ATOM 677 C C . GLY A 1 83 ? 13.120 6.262 -13.156 1.00 82.81 83 GLY A C 1
ATOM 678 O O . GLY A 1 83 ? 12.122 5.823 -12.587 1.00 82.81 83 GLY A O 1
ATOM 679 N N . VAL A 1 84 ? 13.956 7.116 -12.556 1.00 87.31 84 VAL A N 1
ATOM 680 C CA . VAL A 1 84 ? 13.761 7.596 -11.175 1.00 87.31 84 VAL A CA 1
ATOM 681 C C . VAL A 1 84 ? 12.547 8.521 -11.079 1.00 87.31 84 VAL A C 1
ATOM 683 O O . VAL A 1 84 ? 11.742 8.366 -10.159 1.00 87.31 84 VAL A O 1
ATOM 686 N N . ASP A 1 85 ? 12.379 9.422 -12.046 1.00 87.12 85 ASP A N 1
ATOM 687 C CA . ASP A 1 85 ? 11.263 10.371 -12.083 1.00 87.12 85 ASP A CA 1
ATOM 688 C C . ASP A 1 85 ? 9.929 9.653 -12.286 1.00 87.12 85 ASP A C 1
ATOM 690 O O . ASP A 1 85 ? 8.945 9.967 -11.613 1.00 87.12 85 ASP A O 1
ATOM 694 N N . LEU A 1 86 ? 9.914 8.606 -13.119 1.00 85.12 86 LEU A N 1
ATOM 695 C CA . LEU A 1 86 ? 8.748 7.742 -13.282 1.00 85.12 86 LEU A CA 1
ATOM 696 C C . LEU A 1 86 ? 8.340 7.106 -11.948 1.00 85.12 86 LEU A C 1
ATOM 698 O O . LEU A 1 86 ? 7.178 7.183 -11.550 1.00 85.12 86 LEU A O 1
ATOM 702 N N . VAL A 1 87 ? 9.289 6.516 -11.213 1.00 88.12 87 VAL A N 1
ATOM 703 C CA . VAL A 1 87 ? 9.008 5.915 -9.897 1.00 88.12 87 VAL A CA 1
ATOM 704 C C . VAL A 1 87 ? 8.527 6.968 -8.896 1.00 88.12 87 VAL A C 1
ATOM 706 O O . VAL A 1 87 ? 7.599 6.705 -8.124 1.00 88.12 87 VAL A O 1
ATOM 709 N N . ALA A 1 88 ? 9.114 8.166 -8.909 1.00 89.50 88 ALA A N 1
ATOM 710 C CA . ALA A 1 88 ? 8.695 9.267 -8.049 1.00 89.50 88 ALA A CA 1
ATOM 711 C C . ALA A 1 88 ? 7.252 9.704 -8.348 1.00 89.50 88 ALA A C 1
ATOM 713 O O . ALA A 1 88 ? 6.450 9.828 -7.416 1.00 89.50 88 ALA A O 1
ATOM 714 N N . LYS A 1 89 ? 6.894 9.849 -9.630 1.00 88.00 89 LYS A N 1
ATOM 715 C CA . LYS A 1 89 ? 5.535 10.192 -10.070 1.00 88.00 89 LYS A CA 1
ATOM 716 C C . LYS A 1 89 ? 4.533 9.109 -9.675 1.00 88.00 89 LYS A C 1
ATOM 718 O O . LYS A 1 89 ? 3.505 9.419 -9.072 1.00 88.00 89 LYS A O 1
ATOM 723 N N . MET A 1 90 ? 4.887 7.837 -9.857 1.00 87.75 90 MET A N 1
ATOM 724 C CA . MET A 1 90 ? 4.072 6.702 -9.407 1.00 87.75 90 MET A CA 1
ATOM 725 C C . MET A 1 90 ? 3.818 6.701 -7.901 1.00 87.75 90 MET A C 1
ATOM 727 O O . MET A 1 90 ? 2.692 6.483 -7.450 1.00 87.75 90 MET A O 1
ATOM 731 N N . CYS A 1 91 ? 4.851 6.986 -7.108 1.00 91.06 91 CYS A N 1
ATOM 732 C CA . CYS A 1 91 ? 4.721 7.102 -5.659 1.00 91.06 91 CYS A CA 1
ATOM 733 C C . CYS A 1 91 ? 3.881 8.315 -5.233 1.00 91.06 91 CYS A C 1
ATOM 735 O O . CYS A 1 91 ? 3.344 8.306 -4.126 1.00 91.06 91 CYS A O 1
ATOM 737 N N . SER A 1 92 ? 3.787 9.353 -6.068 1.00 90.81 92 SER A N 1
ATOM 738 C CA . SER A 1 92 ? 2.981 10.547 -5.799 1.00 90.81 92 SER A CA 1
ATOM 739 C C . SER A 1 92 ? 1.487 10.321 -6.051 1.00 90.81 92 SER A C 1
ATOM 741 O O . SER A 1 92 ? 0.660 10.849 -5.313 1.00 90.81 92 SER A O 1
ATOM 743 N N . MET A 1 93 ? 1.119 9.513 -7.054 1.00 90.06 93 MET A N 1
ATOM 744 C CA . MET A 1 93 ? -0.289 9.238 -7.397 1.00 90.06 93 MET A CA 1
ATOM 745 C C . MET A 1 93 ? -1.068 8.545 -6.268 1.00 90.06 93 MET A C 1
ATOM 747 O O . MET A 1 93 ? -2.263 8.778 -6.098 1.00 90.06 93 MET A O 1
ATOM 751 N N . TYR A 1 94 ? -0.390 7.702 -5.486 1.00 90.50 94 TYR A N 1
ATOM 752 C CA . TYR A 1 94 ? -0.963 6.975 -4.348 1.00 90.50 94 TYR A CA 1
ATOM 753 C C . TYR A 1 94 ? -0.230 7.311 -3.042 1.00 90.50 94 TYR A C 1
ATOM 755 O O . TYR A 1 94 ? 0.072 6.425 -2.242 1.00 90.50 94 TYR A O 1
ATOM 763 N N . ASP A 1 95 ? 0.083 8.594 -2.833 1.00 93.75 95 ASP A N 1
ATOM 764 C CA . ASP A 1 95 ? 0.829 9.040 -1.658 1.00 93.75 95 ASP A CA 1
ATOM 765 C C . ASP A 1 95 ? 0.022 8.881 -0.356 1.00 93.75 95 ASP A C 1
ATOM 767 O O . ASP A 1 95 ? -1.099 9.377 -0.214 1.00 93.75 95 ASP A O 1
ATOM 771 N N . VAL A 1 96 ? 0.615 8.202 0.629 1.00 94.19 96 VAL A N 1
ATOM 772 C CA . VAL A 1 96 ? 0.048 8.024 1.976 1.00 94.19 96 VAL A CA 1
ATOM 773 C C . VAL A 1 96 ? 0.567 9.044 2.994 1.00 94.19 96 VAL A C 1
ATOM 775 O O . VAL A 1 96 ? 0.216 8.968 4.178 1.00 94.19 96 VAL A O 1
ATOM 778 N N . ALA A 1 97 ? 1.418 9.982 2.571 1.00 94.94 97 ALA A N 1
ATOM 779 C CA . ALA A 1 97 ? 1.986 10.986 3.450 1.00 94.94 97 ALA A CA 1
ATOM 780 C C . ALA A 1 97 ? 0.905 11.851 4.115 1.00 94.94 97 ALA A C 1
ATOM 782 O O . ALA A 1 97 ? -0.127 12.211 3.548 1.00 94.94 97 ALA A O 1
ATOM 783 N N . ARG A 1 98 ? 1.157 12.205 5.375 1.00 93.56 98 ARG A N 1
ATOM 784 C CA . ARG A 1 98 ? 0.320 13.117 6.159 1.00 93.56 98 ARG A CA 1
ATOM 785 C C . ARG A 1 98 ? 1.149 14.305 6.608 1.00 93.56 98 ARG A C 1
ATOM 787 O O . ARG A 1 98 ? 2.340 14.158 6.882 1.00 93.56 98 ARG A O 1
ATOM 794 N N . ASN A 1 99 ? 0.495 15.458 6.757 1.00 93.31 99 ASN A N 1
ATOM 795 C CA . ASN A 1 99 ? 1.139 16.639 7.319 1.00 93.31 99 ASN A CA 1
ATOM 796 C C . ASN A 1 99 ? 1.699 16.309 8.712 1.00 93.31 99 ASN A C 1
ATOM 798 O O . ASN A 1 99 ? 0.964 15.933 9.627 1.00 93.31 99 ASN A O 1
ATOM 802 N N . SER A 1 100 ? 3.015 16.426 8.848 1.00 92.56 100 SER A N 1
ATOM 803 C CA . SER A 1 100 ? 3.760 16.091 10.051 1.00 92.56 100 SER A CA 1
ATOM 804 C C . SER A 1 100 ? 4.900 17.081 10.223 1.00 92.56 100 SER A C 1
ATOM 806 O O . SER A 1 100 ? 5.624 17.385 9.283 1.00 92.56 100 SER A O 1
ATOM 808 N N . ARG A 1 101 ? 5.113 17.531 11.462 1.00 93.69 101 ARG A N 1
ATOM 809 C CA . ARG A 1 101 ? 6.282 18.345 11.840 1.00 93.69 101 ARG A CA 1
ATOM 810 C C . ARG A 1 101 ? 7.511 17.497 12.190 1.00 93.69 101 ARG A C 1
ATOM 812 O O . ARG A 1 101 ? 8.524 18.029 12.630 1.00 93.69 101 ARG A O 1
ATOM 819 N N . ARG A 1 102 ? 7.412 16.169 12.070 1.00 96.31 102 ARG A N 1
ATOM 820 C CA . ARG A 1 102 ? 8.470 15.213 12.418 1.00 96.31 102 ARG A CA 1
ATOM 821 C C . ARG A 1 102 ? 9.061 14.619 11.145 1.00 96.31 102 ARG A C 1
ATOM 823 O O . ARG A 1 102 ? 8.394 13.825 10.485 1.00 96.31 102 ARG A O 1
ATOM 830 N N . TRP A 1 103 ? 10.319 14.949 10.861 1.00 95.69 103 TRP A N 1
ATOM 831 C CA . TRP A 1 103 ? 11.053 14.481 9.678 1.00 95.69 103 TRP A CA 1
ATOM 832 C C . TRP A 1 103 ? 11.144 12.958 9.562 1.00 95.69 103 TRP A C 1
ATOM 834 O O . TRP A 1 103 ? 11.018 12.413 8.468 1.00 95.69 103 TRP A O 1
ATOM 844 N N . SER A 1 104 ? 11.288 12.253 10.686 1.00 97.06 104 SER A N 1
ATOM 845 C CA . SER A 1 104 ? 11.321 10.787 10.696 1.00 97.06 104 SER A CA 1
ATOM 846 C C . SER A 1 104 ? 10.042 10.166 10.133 1.00 97.06 104 SER A C 1
ATOM 848 O O . SER A 1 104 ? 10.099 9.148 9.449 1.00 97.06 104 SER A O 1
ATOM 850 N N . LEU A 1 105 ? 8.889 10.799 10.367 1.00 96.12 105 LEU A N 1
ATOM 851 C CA . LEU A 1 105 ? 7.615 10.315 9.848 1.00 96.12 105 LEU A CA 1
ATOM 852 C C . LEU A 1 105 ? 7.474 10.589 8.342 1.00 96.12 105 LEU A C 1
ATOM 854 O O . LEU A 1 105 ? 6.931 9.758 7.623 1.00 96.12 105 LEU A O 1
ATOM 858 N N . THR A 1 106 ? 8.018 11.704 7.850 1.00 94.75 106 THR A N 1
ATOM 859 C CA . THR A 1 106 ? 8.092 11.993 6.408 1.00 94.75 106 THR A CA 1
ATOM 860 C C . THR A 1 106 ? 8.899 10.927 5.670 1.00 94.75 106 THR A C 1
ATOM 862 O O . THR A 1 106 ? 8.451 10.404 4.651 1.00 94.75 106 THR A O 1
ATOM 865 N N . ILE A 1 107 ? 10.061 10.552 6.216 1.00 95.38 107 ILE A N 1
ATOM 866 C CA . ILE A 1 107 ? 10.896 9.477 5.662 1.00 95.38 107 ILE A CA 1
ATOM 867 C C . ILE A 1 107 ? 10.134 8.148 5.684 1.00 95.38 107 ILE A C 1
ATOM 869 O O . ILE A 1 107 ? 10.123 7.432 4.686 1.00 95.38 107 ILE A O 1
ATOM 873 N N . PHE A 1 108 ? 9.447 7.837 6.787 1.00 96.62 108 PHE A N 1
ATOM 874 C CA . PHE A 1 108 ? 8.633 6.626 6.890 1.00 96.62 108 PHE A CA 1
ATOM 875 C C . PHE A 1 108 ? 7.561 6.544 5.795 1.00 96.62 108 PHE A C 1
ATOM 877 O O . PHE A 1 108 ? 7.435 5.503 5.156 1.00 96.62 108 PHE A O 1
ATOM 884 N N . PHE A 1 109 ? 6.826 7.628 5.526 1.00 96.19 109 PHE A N 1
ATOM 885 C CA . PHE A 1 109 ? 5.814 7.629 4.464 1.00 96.19 109 PHE A CA 1
ATOM 886 C C . PHE A 1 109 ? 6.419 7.460 3.067 1.00 96.19 109 PHE A C 1
ATOM 888 O O . PHE A 1 109 ? 5.889 6.695 2.264 1.00 96.19 109 PHE A O 1
ATOM 895 N N . ARG A 1 110 ? 7.566 8.095 2.792 1.00 94.62 110 ARG A N 1
ATOM 896 C CA . ARG A 1 110 ? 8.292 7.907 1.524 1.00 94.62 110 ARG A CA 1
ATOM 897 C C . ARG A 1 110 ? 8.705 6.446 1.330 1.00 94.62 110 ARG A C 1
ATO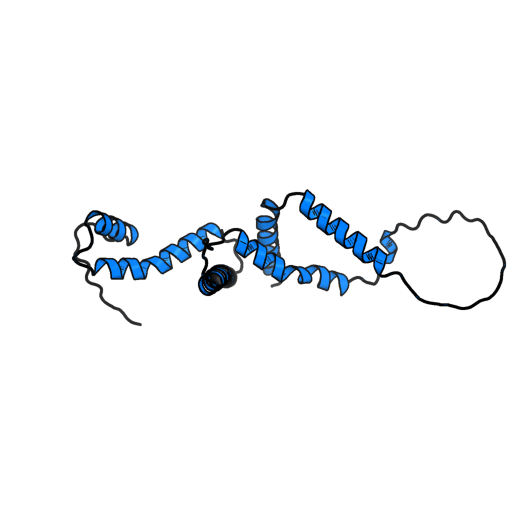M 899 O O . ARG A 1 110 ? 8.478 5.887 0.260 1.00 94.62 110 ARG A O 1
ATOM 906 N N . LEU A 1 111 ? 9.262 5.824 2.371 1.00 96.62 111 LEU A N 1
ATOM 907 C CA . LEU A 1 111 ? 9.627 4.406 2.352 1.00 96.62 111 LEU A CA 1
ATOM 908 C C . LEU A 1 111 ? 8.402 3.508 2.172 1.00 96.62 111 LEU A C 1
ATOM 910 O O . LEU A 1 111 ? 8.481 2.519 1.449 1.00 96.62 111 LEU A O 1
ATOM 914 N N . LEU A 1 112 ? 7.272 3.859 2.787 1.00 96.12 112 LEU A N 1
ATOM 915 C CA . LEU A 1 112 ? 6.037 3.095 2.664 1.00 96.12 112 LEU A CA 1
ATOM 916 C C . LEU A 1 112 ? 5.528 3.087 1.213 1.00 96.12 112 LEU A C 1
ATOM 918 O O . LEU A 1 112 ? 5.284 2.005 0.681 1.00 96.12 112 LEU A O 1
ATOM 922 N N . ASN A 1 113 ? 5.470 4.242 0.540 1.00 95.00 113 ASN A N 1
ATOM 923 C CA . ASN A 1 113 ? 5.067 4.309 -0.873 1.00 95.00 113 ASN A CA 1
ATOM 924 C C . ASN A 1 113 ? 6.025 3.521 -1.773 1.00 95.00 113 ASN A C 1
ATOM 926 O O . ASN A 1 113 ? 5.584 2.709 -2.587 1.00 95.00 113 ASN A O 1
ATOM 930 N N . LEU A 1 114 ? 7.337 3.711 -1.585 1.00 95.44 114 LEU A N 1
ATOM 931 C CA . LEU A 1 114 ? 8.352 3.019 -2.378 1.00 95.44 114 LEU A CA 1
ATOM 932 C C . LEU A 1 114 ? 8.286 1.498 -2.174 1.00 95.44 114 LEU A C 1
ATOM 934 O O . LEU A 1 114 ? 8.403 0.731 -3.126 1.00 95.44 114 LEU A O 1
ATOM 938 N N . SER A 1 115 ? 8.048 1.049 -0.939 1.00 96.38 115 SER A N 1
ATOM 939 C CA . SER A 1 115 ? 7.898 -0.374 -0.628 1.00 96.38 115 SER A CA 1
ATOM 940 C C . SER A 1 115 ? 6.670 -0.989 -1.299 1.00 96.38 115 SER A C 1
ATOM 942 O O . SER A 1 115 ? 6.758 -2.100 -1.817 1.00 96.38 115 SER A O 1
ATOM 944 N N . ALA A 1 116 ? 5.549 -0.263 -1.349 1.00 95.50 116 ALA A N 1
ATOM 945 C CA . ALA A 1 116 ? 4.332 -0.727 -2.002 1.00 95.50 116 ALA A CA 1
ATOM 946 C C . ALA A 1 116 ? 4.509 -0.815 -3.525 1.00 95.50 116 A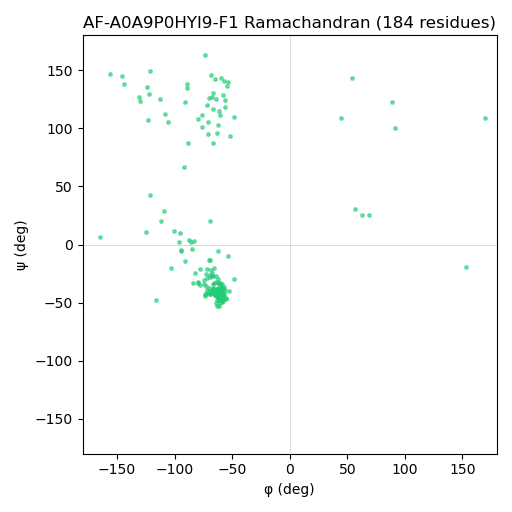LA A C 1
ATOM 948 O O . ALA A 1 116 ? 4.089 -1.799 -4.133 1.00 95.50 116 ALA A O 1
ATOM 949 N N . PHE A 1 117 ? 5.196 0.161 -4.129 1.00 92.81 117 PHE A N 1
ATOM 950 C CA . PHE A 1 117 ? 5.556 0.117 -5.546 1.00 92.81 117 PHE A CA 1
ATOM 951 C C . PHE A 1 117 ? 6.468 -1.078 -5.858 1.00 92.81 117 PHE A C 1
ATOM 953 O O . PHE A 1 117 ? 6.173 -1.871 -6.748 1.00 92.81 117 PHE A O 1
ATOM 960 N N . ASN A 1 118 ? 7.521 -1.287 -5.063 1.00 93.94 118 ASN A N 1
ATOM 961 C CA . ASN A 1 118 ? 8.417 -2.433 -5.232 1.00 93.94 118 ASN A CA 1
ATOM 962 C C . ASN A 1 118 ? 7.683 -3.773 -5.070 1.00 93.94 118 ASN A C 1
ATOM 964 O O . ASN A 1 118 ? 7.937 -4.716 -5.821 1.00 93.94 118 ASN A O 1
ATOM 968 N N . ALA A 1 119 ? 6.752 -3.862 -4.117 1.00 95.75 119 ALA A N 1
ATOM 969 C CA . ALA A 1 119 ? 5.918 -5.044 -3.938 1.00 95.75 119 ALA A CA 1
ATOM 970 C C . ALA A 1 119 ? 5.040 -5.313 -5.171 1.00 95.75 119 ALA A C 1
ATOM 972 O O . ALA A 1 119 ? 4.917 -6.469 -5.575 1.00 95.75 119 ALA A O 1
ATOM 973 N N . LEU A 1 120 ? 4.487 -4.269 -5.801 1.00 93.06 120 LEU A N 1
ATOM 974 C CA . LEU A 1 120 ? 3.735 -4.396 -7.051 1.00 93.06 120 LEU A CA 1
ATOM 975 C C . LEU A 1 120 ? 4.618 -4.930 -8.186 1.00 93.06 120 LEU A C 1
ATOM 977 O O . LEU A 1 120 ? 4.197 -5.852 -8.875 1.00 93.06 120 LEU A O 1
ATOM 981 N N . CYS A 1 121 ? 5.843 -4.418 -8.348 1.00 90.62 121 CYS A N 1
ATOM 982 C CA . CYS A 1 121 ? 6.786 -4.900 -9.367 1.00 90.62 121 CYS A CA 1
ATOM 983 C C . CYS A 1 121 ? 7.075 -6.401 -9.227 1.00 90.62 121 CYS A C 1
ATOM 985 O O . CYS A 1 121 ? 7.113 -7.135 -10.213 1.00 90.62 121 CYS A O 1
ATOM 987 N N . ILE A 1 122 ? 7.280 -6.868 -7.992 1.00 94.62 122 ILE A N 1
ATOM 988 C CA . ILE A 1 122 ? 7.511 -8.290 -7.707 1.00 94.62 122 ILE A CA 1
ATOM 989 C C . ILE A 1 122 ? 6.234 -9.097 -7.971 1.00 94.62 122 ILE A C 1
ATOM 991 O O . ILE A 1 122 ? 6.288 -10.182 -8.549 1.00 94.62 122 ILE A O 1
ATOM 995 N N . TYR A 1 123 ? 5.077 -8.572 -7.567 1.00 94.12 123 TYR A N 1
ATOM 996 C CA . TYR A 1 123 ? 3.786 -9.222 -7.762 1.00 94.12 123 TYR A CA 1
ATOM 997 C C . TYR A 1 123 ? 3.448 -9.423 -9.243 1.00 94.12 123 TYR A C 1
ATOM 999 O O . TYR A 1 123 ? 3.035 -10.517 -9.626 1.00 94.12 123 TYR A O 1
ATOM 1007 N N . THR A 1 124 ? 3.659 -8.405 -10.079 1.00 91.12 124 THR A N 1
ATOM 1008 C CA . THR A 1 124 ? 3.440 -8.499 -11.528 1.00 91.12 124 THR A CA 1
ATOM 1009 C C . THR A 1 124 ? 4.471 -9.408 -12.188 1.00 91.12 124 THR A C 1
ATOM 1011 O O . THR A 1 124 ? 4.093 -10.244 -13.005 1.00 91.12 124 THR A O 1
ATOM 1014 N N . ALA A 1 125 ? 5.746 -9.347 -11.787 1.00 90.12 125 ALA A N 1
ATOM 1015 C CA . ALA A 1 125 ? 6.781 -10.249 -12.299 1.00 90.12 125 ALA A CA 1
ATOM 1016 C C . ALA A 1 125 ? 6.448 -11.730 -12.036 1.00 90.12 125 ALA A C 1
ATOM 1018 O O . ALA A 1 125 ? 6.582 -12.566 -12.928 1.00 90.12 125 ALA A O 1
ATOM 1019 N N . ASN A 1 126 ? 5.928 -12.048 -10.846 1.00 93.62 126 ASN A N 1
ATOM 1020 C CA . ASN A 1 126 ? 5.482 -13.40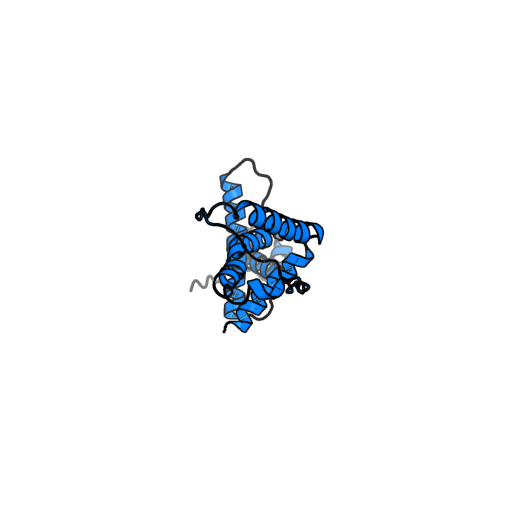0 -10.492 1.00 93.62 126 ASN A CA 1
ATOM 1021 C C . ASN A 1 126 ? 4.213 -13.849 -11.237 1.00 93.62 126 ASN A C 1
ATOM 1023 O O . ASN A 1 126 ? 3.873 -15.029 -11.213 1.00 93.62 126 ASN A O 1
ATOM 1027 N N . ARG A 1 127 ? 3.507 -12.919 -11.886 1.00 90.75 127 ARG A N 1
ATOM 1028 C CA . ARG A 1 127 ? 2.325 -13.163 -12.721 1.00 90.75 127 ARG A CA 1
ATOM 1029 C C . ARG A 1 127 ? 2.621 -12.950 -14.201 1.00 90.75 127 ARG A C 1
ATOM 1031 O O . ARG A 1 127 ? 1.733 -12.558 -14.943 1.00 90.75 127 ARG A O 1
ATOM 1038 N N . ASN A 1 128 ? 3.866 -13.161 -14.625 1.00 88.06 128 ASN A N 1
ATOM 1039 C CA . ASN A 1 128 ? 4.269 -13.034 -16.026 1.00 88.06 128 ASN A CA 1
ATOM 1040 C C . ASN A 1 128 ? 3.963 -11.655 -16.644 1.00 88.06 128 ASN A C 1
ATOM 1042 O O . ASN A 1 128 ? 3.764 -11.560 -17.849 1.00 88.06 128 ASN A O 1
ATOM 1046 N N . TYR A 1 129 ? 3.983 -10.594 -15.831 1.00 84.12 129 TYR A N 1
ATOM 1047 C CA . TYR A 1 129 ? 3.686 -9.218 -16.242 1.00 84.12 129 TYR A CA 1
ATOM 1048 C C . TYR A 1 129 ? 2.258 -9.002 -16.765 1.00 84.12 129 TYR A C 1
ATOM 1050 O O . TYR A 1 129 ? 2.015 -8.050 -17.503 1.00 84.12 129 TYR A O 1
ATOM 1058 N N . GLU A 1 130 ? 1.305 -9.840 -16.349 1.00 83.75 130 GLU A N 1
ATOM 1059 C CA . GLU A 1 130 ? -0.116 -9.575 -16.585 1.00 83.75 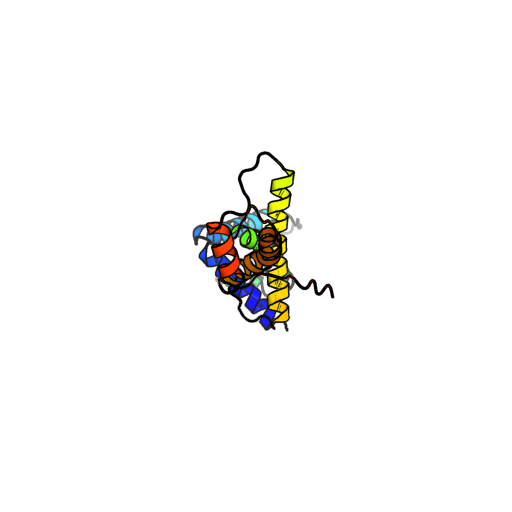130 GLU A CA 1
ATOM 1060 C C . GLU A 1 130 ? -0.523 -8.212 -15.992 1.00 83.75 130 GLU A C 1
ATOM 1062 O O . GLU A 1 130 ? -0.056 -7.851 -14.899 1.00 83.75 130 GLU A O 1
ATOM 1067 N N . PRO A 1 131 ? -1.387 -7.442 -16.681 1.00 80.31 131 PRO A N 1
ATOM 1068 C CA . PRO A 1 131 ? -1.805 -6.129 -16.220 1.00 80.31 131 PRO A CA 1
ATOM 1069 C C . PRO A 1 131 ? -2.577 -6.259 -14.905 1.00 80.31 131 PRO A C 1
ATOM 1071 O O . PRO A 1 131 ? -3.562 -6.989 -14.792 1.00 80.31 131 PRO A O 1
ATOM 1074 N N . VAL A 1 132 ? -2.122 -5.527 -13.891 1.00 86.19 132 VAL A N 1
ATOM 1075 C CA . VAL A 1 132 ? -2.740 -5.485 -12.565 1.00 86.19 132 VAL A CA 1
ATOM 1076 C C . VAL A 1 132 ? -3.115 -4.047 -12.257 1.00 86.19 132 VAL A C 1
ATOM 1078 O O . VAL A 1 132 ? -2.276 -3.151 -12.328 1.00 86.19 132 VAL A O 1
ATOM 1081 N N . SER A 1 133 ? -4.366 -3.836 -11.850 1.00 89.81 133 SER A N 1
ATOM 1082 C CA . SER A 1 133 ? -4.811 -2.550 -11.319 1.00 89.81 133 SER A CA 1
ATOM 1083 C C . SER A 1 133 ? -4.026 -2.214 -10.050 1.00 89.81 133 SER A C 1
ATOM 1085 O O . SER A 1 133 ? -4.158 -2.888 -9.022 1.00 89.81 133 SER A O 1
ATOM 1087 N N . ARG A 1 134 ? -3.218 -1.145 -10.096 1.00 90.00 134 ARG A N 1
ATOM 1088 C CA . ARG A 1 134 ? -2.430 -0.686 -8.941 1.00 90.00 134 ARG A CA 1
ATOM 1089 C C . ARG A 1 134 ? -3.322 -0.395 -7.739 1.00 90.00 134 ARG A C 1
ATOM 1091 O O . ARG A 1 134 ? -2.992 -0.773 -6.618 1.00 90.00 134 ARG A O 1
ATOM 1098 N N . ARG A 1 135 ? -4.475 0.238 -7.970 1.00 91.69 135 ARG A N 1
ATOM 1099 C CA . ARG A 1 135 ? -5.454 0.545 -6.921 1.00 91.69 135 ARG A CA 1
ATOM 1100 C C . ARG A 1 135 ? -5.951 -0.717 -6.218 1.00 91.69 135 ARG A C 1
ATOM 1102 O O . ARG A 1 135 ? -6.001 -0.736 -4.992 1.00 91.69 135 ARG A O 1
ATOM 1109 N N . GLU A 1 136 ? -6.336 -1.741 -6.973 1.00 93.81 136 GLU A N 1
ATOM 1110 C CA . GLU A 1 136 ? -6.828 -3.002 -6.399 1.00 93.81 136 GLU A CA 1
ATOM 1111 C C . GLU A 1 136 ? -5.726 -3.712 -5.620 1.00 93.81 136 GLU A C 1
ATOM 1113 O O . GLU A 1 136 ? -5.945 -4.095 -4.474 1.00 93.81 136 GLU A O 1
ATOM 1118 N N . PHE A 1 137 ? -4.513 -3.758 -6.177 1.00 95.19 137 PHE A N 1
ATOM 1119 C CA . PHE A 1 137 ? -3.350 -4.297 -5.480 1.00 95.19 137 PHE A CA 1
ATOM 1120 C C . PHE A 1 137 ? -3.100 -3.602 -4.132 1.00 95.19 137 PHE A C 1
ATOM 1122 O O . PHE A 1 137 ? -2.885 -4.272 -3.123 1.00 95.19 137 PHE A O 1
ATOM 1129 N N . LEU A 1 138 ? -3.151 -2.266 -4.085 1.00 95.56 138 LEU A N 1
ATOM 1130 C CA . LEU A 1 138 ? -2.947 -1.508 -2.846 1.00 95.56 138 LEU A CA 1
ATOM 1131 C C . LEU A 1 138 ? -4.070 -1.742 -1.825 1.00 95.56 138 LEU A C 1
ATOM 1133 O O . LEU A 1 138 ? -3.794 -1.832 -0.625 1.00 95.56 138 LEU A O 1
ATOM 1137 N N . ILE A 1 139 ? -5.321 -1.870 -2.281 1.00 95.38 139 ILE A N 1
ATOM 1138 C CA . ILE A 1 139 ? -6.451 -2.232 -1.417 1.00 95.38 139 ILE A CA 1
ATOM 1139 C C . ILE A 1 139 ? -6.203 -3.615 -0.815 1.00 95.38 139 ILE A C 1
ATOM 1141 O O . ILE A 1 139 ? -6.184 -3.740 0.410 1.00 95.38 139 ILE A O 1
ATOM 1145 N N . ASP A 1 140 ? -5.922 -4.621 -1.637 1.00 95.69 140 ASP A N 1
ATOM 1146 C CA . ASP A 1 140 ? -5.682 -5.992 -1.184 1.00 95.69 140 ASP A CA 1
ATOM 1147 C C . ASP A 1 140 ? -4.492 -6.079 -0.225 1.00 95.69 140 ASP A C 1
ATOM 1149 O O . ASP A 1 140 ? -4.587 -6.711 0.831 1.00 95.69 140 ASP A O 1
ATOM 1153 N N . LEU A 1 141 ? -3.398 -5.379 -0.538 1.00 95.94 141 LEU A N 1
ATOM 1154 C CA . LEU A 1 141 ? -2.227 -5.268 0.328 1.00 95.94 141 LEU A CA 1
ATOM 1155 C C . LEU A 1 141 ? -2.607 -4.684 1.694 1.00 95.94 141 LEU A C 1
ATOM 1157 O O . LEU A 1 141 ? -2.247 -5.242 2.733 1.00 95.94 141 LEU A O 1
ATOM 1161 N N . SER A 1 142 ? -3.363 -3.584 1.715 1.00 95.12 142 SER A N 1
ATOM 1162 C CA . SER A 1 142 ? -3.777 -2.936 2.962 1.00 95.12 142 SER A CA 1
ATOM 1163 C C . SER A 1 142 ? -4.679 -3.837 3.813 1.00 95.12 142 SER A C 1
ATOM 1165 O O . SER A 1 142 ? -4.464 -3.960 5.022 1.00 95.12 142 SER A O 1
ATOM 1167 N N . LEU A 1 143 ? -5.630 -4.544 3.193 1.00 94.94 143 LEU A N 1
ATOM 1168 C CA . LEU A 1 143 ? -6.521 -5.476 3.883 1.00 94.94 143 LEU A CA 1
ATOM 1169 C C . LEU A 1 143 ? -5.743 -6.685 4.423 1.00 94.94 143 LEU A C 1
ATOM 1171 O O . LEU A 1 143 ? -5.969 -7.102 5.563 1.00 94.94 143 LEU A O 1
ATOM 1175 N N . ALA A 1 144 ? -4.781 -7.209 3.659 1.00 95.12 144 ALA A N 1
ATOM 1176 C CA . ALA A 1 144 ? -3.911 -8.296 4.097 1.00 95.12 144 ALA A CA 1
ATOM 1177 C C . ALA A 1 144 ? -3.084 -7.904 5.334 1.00 95.12 144 ALA A C 1
ATOM 1179 O O . ALA A 1 144 ? -3.051 -8.654 6.312 1.00 95.12 144 ALA A O 1
ATOM 1180 N N . LEU A 1 145 ? -2.490 -6.704 5.341 1.00 94.06 145 LEU A N 1
ATOM 1181 C CA . LEU A 1 145 ? -1.742 -6.178 6.491 1.00 94.06 145 LEU A CA 1
ATOM 1182 C C . LEU A 1 145 ? -2.644 -5.940 7.713 1.00 94.06 145 LEU A C 1
ATOM 1184 O O . LEU A 1 145 ? -2.256 -6.218 8.851 1.00 94.06 145 LEU A O 1
ATOM 1188 N N . MET A 1 146 ? -3.874 -5.466 7.496 1.00 95.00 146 MET A N 1
ATOM 1189 C CA . MET A 1 146 ? -4.843 -5.236 8.571 1.00 95.00 146 MET A CA 1
ATOM 1190 C C . MET A 1 146 ? -5.355 -6.529 9.210 1.00 95.00 146 MET A C 1
ATOM 1192 O O . MET A 1 146 ? -5.735 -6.509 10.383 1.00 95.00 146 MET A O 1
ATOM 1196 N N . LYS A 1 147 ? -5.357 -7.653 8.483 1.00 93.50 147 LYS A N 1
ATOM 1197 C CA . LYS A 1 147 ? -5.929 -8.929 8.939 1.00 93.50 147 LYS A CA 1
ATOM 1198 C C . LYS A 1 147 ? -5.345 -9.403 10.272 1.00 93.50 147 LYS A C 1
ATOM 1200 O O . LYS A 1 147 ? -6.104 -9.737 11.181 1.00 93.50 147 LYS A O 1
ATOM 1205 N N . LEU A 1 148 ? -4.019 -9.363 10.423 1.00 92.06 148 LEU A N 1
ATOM 1206 C CA . LEU A 1 148 ? -3.339 -9.781 11.658 1.00 92.06 148 LEU A CA 1
ATOM 1207 C C . LEU A 1 148 ? -3.698 -8.879 12.847 1.00 92.06 148 LEU A C 1
ATOM 1209 O O . LEU A 1 148 ? -3.996 -9.357 13.943 1.00 92.06 148 LEU A O 1
ATOM 1213 N N . LEU A 1 149 ? -3.725 -7.562 12.630 1.00 93.75 149 LEU A N 1
ATOM 1214 C CA . LEU A 1 149 ? -4.092 -6.595 13.667 1.00 93.75 149 LEU A CA 1
ATOM 1215 C C . LEU A 1 149 ? -5.566 -6.729 14.068 1.00 93.75 149 LEU A C 1
ATOM 1217 O O . LEU A 1 149 ? -5.896 -6.621 15.249 1.00 93.75 149 LEU A O 1
ATOM 1221 N N . ALA A 1 150 ? -6.446 -6.988 13.102 1.00 93.44 150 ALA A N 1
ATOM 1222 C CA . ALA A 1 150 ? -7.866 -7.215 13.329 1.00 93.44 150 ALA A CA 1
ATOM 1223 C C . ALA A 1 150 ? -8.109 -8.480 14.169 1.00 93.44 150 ALA A C 1
ATOM 1225 O O . ALA A 1 150 ? -8.875 -8.430 15.132 1.00 93.44 150 ALA A O 1
ATOM 1226 N N . GLN A 1 151 ? -7.405 -9.578 13.868 1.00 92.06 151 GLN A N 1
ATOM 1227 C CA . GLN A 1 151 ? -7.452 -10.815 14.657 1.00 92.06 151 GLN A CA 1
ATOM 1228 C C . GLN A 1 151 ? -6.994 -10.581 16.099 1.00 92.06 151 GLN A C 1
ATOM 1230 O O . GLN A 1 151 ? -7.736 -10.890 17.029 1.00 92.06 151 GLN A O 1
ATOM 1235 N N . LYS A 1 152 ? -5.837 -9.937 16.290 1.00 92.81 152 LYS A N 1
ATOM 1236 C CA . LYS A 1 152 ? -5.320 -9.607 17.626 1.00 92.81 152 LYS A CA 1
ATOM 1237 C C . LYS A 1 152 ? -6.275 -8.707 18.4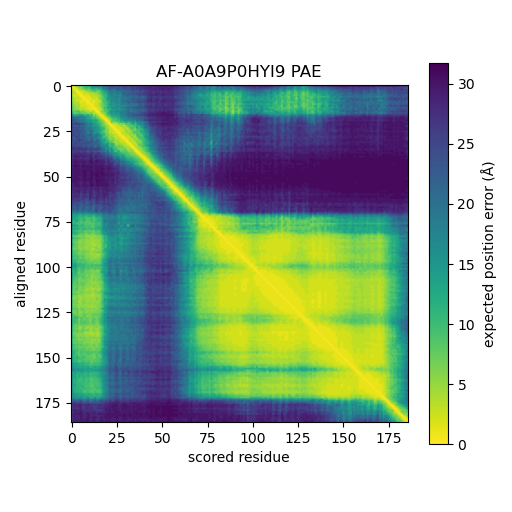11 1.00 92.81 152 LYS A C 1
ATOM 1239 O O . LYS A 1 152 ? -6.448 -8.852 19.617 1.00 92.81 152 LYS A O 1
ATOM 1244 N N . ARG A 1 153 ? -6.937 -7.766 17.735 1.00 93.62 153 ARG A N 1
ATOM 1245 C CA . ARG A 1 153 ? -7.905 -6.864 18.371 1.00 93.62 153 ARG A CA 1
ATOM 1246 C C . ARG A 1 153 ? -9.157 -7.597 18.859 1.00 93.62 153 ARG A C 1
ATOM 1248 O O . ARG A 1 153 ? -9.759 -7.145 19.831 1.00 93.62 153 ARG A O 1
ATOM 1255 N N . LEU A 1 154 ? -9.525 -8.716 18.232 1.00 91.81 154 LEU A N 1
ATOM 1256 C CA . LEU A 1 154 ? -10.663 -9.548 18.629 1.00 91.81 154 LEU A CA 1
ATOM 1257 C C . LEU A 1 154 ? -10.412 -10.327 19.934 1.00 91.81 154 LEU A C 1
ATOM 1259 O O . LEU A 1 154 ? -11.366 -10.701 20.611 1.00 91.81 154 LEU A O 1
ATOM 1263 N N . GLU A 1 155 ? -9.150 -10.528 20.320 1.00 90.12 155 GLU A N 1
ATOM 1264 C CA . GLU A 1 155 ? -8.777 -11.146 21.602 1.00 90.12 155 GLU A CA 1
ATOM 1265 C C . GLU A 1 155 ? -9.120 -10.248 22.805 1.00 90.12 155 GLU A C 1
ATOM 1267 O O . GLU A 1 155 ? -9.280 -10.728 23.931 1.00 90.12 155 GLU A O 1
ATOM 1272 N N . ASN A 1 156 ? -9.262 -8.936 22.583 1.00 90.81 156 ASN A N 1
ATOM 1273 C CA . ASN A 1 156 ? -9.592 -7.994 23.640 1.00 90.81 156 ASN A CA 1
ATOM 1274 C C . ASN A 1 156 ? -11.080 -8.075 24.026 1.00 90.81 156 ASN A C 1
ATOM 1276 O O . ASN A 1 156 ? -11.965 -7.626 23.296 1.00 90.81 156 ASN A O 1
ATOM 1280 N N . LYS A 1 157 ? -11.344 -8.564 25.242 1.00 86.81 157 LYS A N 1
ATOM 1281 C CA . LYS A 1 157 ? -12.695 -8.717 25.802 1.00 86.81 157 LYS A CA 1
ATOM 1282 C C . LYS A 1 157 ? -13.424 -7.391 26.057 1.00 86.81 157 LYS A C 1
ATOM 1284 O O . LYS A 1 157 ? -14.647 -7.407 26.150 1.00 86.81 157 LYS A O 1
ATOM 1289 N N . SER A 1 158 ? -12.715 -6.261 26.169 1.00 92.75 158 SER A N 1
ATOM 1290 C CA . SER A 1 158 ? -13.331 -4.938 26.375 1.00 92.75 158 SER A CA 1
ATOM 1291 C C . SER A 1 158 ? -13.711 -4.225 25.074 1.00 92.75 158 SER A C 1
ATOM 1293 O O . SER A 1 158 ? -14.165 -3.079 25.104 1.00 92.75 158 SER A O 1
ATOM 1295 N N . LEU A 1 159 ? -13.533 -4.874 23.917 1.00 92.06 159 LEU A N 1
ATOM 1296 C CA . LEU A 1 159 ? -13.834 -4.261 22.633 1.00 92.06 159 LEU A CA 1
ATOM 1297 C C . LEU A 1 159 ? -15.353 -4.007 22.481 1.00 92.06 159 LEU A C 1
ATOM 1299 O O . LEU A 1 159 ? -16.153 -4.929 22.669 1.00 92.06 159 LEU A O 1
ATOM 1303 N N . PRO A 1 160 ? -15.775 -2.786 22.092 1.00 94.12 160 PRO A N 1
ATOM 1304 C CA . PRO A 1 160 ? -17.180 -2.476 21.853 1.00 94.12 160 PRO A CA 1
ATOM 1305 C C . PRO A 1 160 ? -17.834 -3.436 20.855 1.00 94.12 160 PRO A C 1
ATOM 1307 O O . PRO A 1 160 ? -17.283 -3.700 19.785 1.00 94.12 160 PRO A O 1
ATOM 1310 N N . ARG A 1 161 ? -19.058 -3.890 21.162 1.00 90.12 161 ARG A N 1
ATOM 1311 C CA . ARG A 1 161 ? -19.794 -4.893 20.368 1.00 90.12 161 ARG A CA 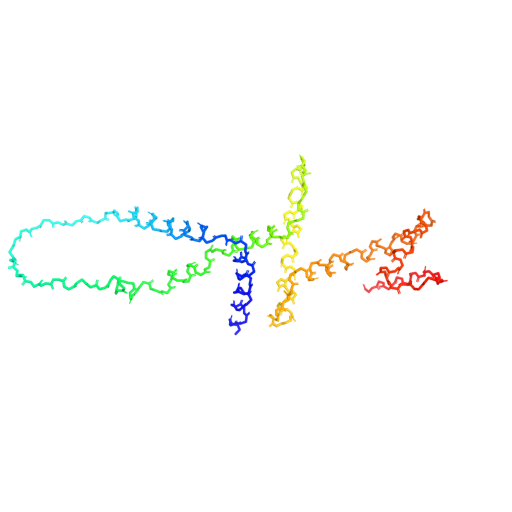1
ATOM 1312 C C . ARG A 1 161 ? -19.897 -4.535 18.883 1.00 90.12 161 ARG A C 1
ATOM 1314 O O . ARG A 1 161 ? -19.718 -5.407 18.039 1.00 90.12 161 ARG A O 1
ATOM 1321 N N . THR A 1 162 ? -20.121 -3.262 18.561 1.00 93.62 162 THR A N 1
ATOM 1322 C CA . THR A 1 162 ? -20.183 -2.771 17.174 1.00 93.62 162 THR A CA 1
ATOM 1323 C C . THR A 1 162 ? -18.875 -2.996 16.416 1.00 93.62 162 THR A C 1
ATOM 1325 O O . THR A 1 162 ? -18.899 -3.402 15.257 1.00 93.62 162 THR A O 1
ATOM 1328 N N . LEU A 1 163 ? -17.726 -2.769 17.061 1.00 92.62 163 LEU A N 1
ATOM 1329 C CA . LEU A 1 163 ? -16.417 -3.015 16.449 1.00 92.62 163 LEU A CA 1
ATOM 1330 C C . LEU A 1 163 ? -16.146 -4.513 16.314 1.00 92.62 163 LEU A C 1
ATOM 1332 O O . LEU A 1 163 ? -15.634 -4.939 15.286 1.00 92.62 163 LEU A O 1
ATOM 1336 N N . THR A 1 164 ? -16.539 -5.310 17.308 1.00 91.81 164 THR A N 1
ATOM 1337 C CA . THR A 1 164 ? -16.433 -6.773 17.263 1.00 91.81 164 THR A CA 1
ATOM 1338 C C . THR A 1 164 ? -17.184 -7.359 16.070 1.00 91.81 164 THR A C 1
ATOM 1340 O O . THR A 1 164 ? -16.638 -8.217 15.385 1.00 91.81 164 THR A O 1
ATOM 1343 N N . ILE A 1 165 ? -18.405 -6.888 15.794 1.00 91.69 165 ILE A N 1
ATOM 1344 C CA . ILE A 1 165 ? -19.197 -7.336 14.637 1.00 91.69 165 ILE A CA 1
ATOM 1345 C C . ILE A 1 165 ? -18.481 -6.964 13.335 1.00 91.69 165 ILE A C 1
ATOM 1347 O O . ILE A 1 165 ? -18.161 -7.851 12.557 1.00 91.69 165 ILE A O 1
ATOM 1351 N N . ARG A 1 166 ? -18.099 -5.692 13.158 1.00 93.31 166 ARG A N 1
ATOM 1352 C CA . ARG A 1 166 ? -17.410 -5.237 11.936 1.00 93.31 166 ARG A CA 1
ATOM 1353 C C . ARG A 1 166 ? -16.094 -5.969 11.671 1.00 93.31 166 ARG A C 1
ATOM 1355 O O . ARG A 1 166 ? -15.776 -6.261 10.525 1.00 93.31 166 ARG A O 1
ATOM 1362 N N . ILE A 1 167 ? -15.319 -6.252 12.719 1.00 93.38 167 ILE A N 1
ATOM 1363 C CA . ILE A 1 167 ? -14.070 -7.013 12.597 1.00 93.38 167 ILE A CA 1
ATOM 1364 C C . ILE A 1 167 ? -14.360 -8.469 12.222 1.00 93.38 167 ILE A C 1
ATOM 1366 O O . ILE A 1 167 ? -13.654 -9.021 11.386 1.00 93.38 167 ILE A O 1
ATOM 1370 N N . LYS A 1 168 ? -15.392 -9.092 12.804 1.00 91.62 168 LYS A N 1
ATOM 1371 C CA . LYS A 1 168 ? -15.808 -10.447 12.422 1.00 91.62 168 LYS A CA 1
ATOM 1372 C C . LYS A 1 168 ? -16.282 -10.503 10.971 1.00 91.62 168 LYS A C 1
ATOM 1374 O O . LYS A 1 168 ? -15.843 -11.399 10.261 1.00 91.62 168 LYS A O 1
ATOM 1379 N N . ASP A 1 169 ? -17.064 -9.522 10.527 1.00 92.62 169 ASP A N 1
ATOM 1380 C CA . ASP A 1 169 ? -17.521 -9.411 9.138 1.00 92.62 169 ASP A CA 1
ATOM 1381 C C . ASP A 1 169 ? -16.330 -9.257 8.180 1.00 92.62 169 ASP A C 1
ATOM 1383 O O . ASP A 1 169 ? -16.212 -10.006 7.216 1.00 92.62 169 ASP A O 1
ATOM 1387 N N . PHE A 1 170 ? -15.387 -8.359 8.496 1.00 92.94 170 PHE A N 1
ATOM 1388 C CA . PHE A 1 170 ? -14.143 -8.183 7.735 1.00 92.94 170 PHE A CA 1
ATOM 1389 C C . PHE A 1 170 ? -13.309 -9.473 7.647 1.00 92.94 170 PHE A C 1
ATOM 1391 O O . PHE A 1 170 ? -12.709 -9.761 6.615 1.00 92.94 170 PHE A O 1
ATOM 1398 N N . LEU A 1 171 ? -13.274 -10.265 8.722 1.00 91.81 171 LEU A N 1
ATOM 1399 C CA . LEU A 1 171 ? -12.545 -11.533 8.775 1.00 91.81 171 LEU A CA 1
ATOM 1400 C C . LEU A 1 171 ? -13.339 -12.728 8.212 1.00 91.81 171 LEU A C 1
ATOM 1402 O O . LEU A 1 171 ? -12.790 -13.830 8.169 1.00 91.81 171 LEU A O 1
ATOM 1406 N N . GLY A 1 172 ? -14.601 -12.543 7.806 1.00 89.75 172 GLY A N 1
ATOM 1407 C CA . GLY A 1 172 ? -15.482 -13.620 7.340 1.00 89.75 172 GLY A CA 1
ATOM 1408 C C . GLY A 1 172 ? -15.912 -14.606 8.436 1.00 89.75 172 GLY A C 1
ATOM 1409 O O . GLY A 1 172 ? -16.194 -15.767 8.148 1.00 89.75 172 GLY A O 1
ATOM 1410 N N . ILE A 1 173 ? -15.929 -14.182 9.704 1.00 87.81 173 ILE A N 1
ATOM 1411 C CA . ILE A 1 173 ? -16.301 -15.020 10.853 1.00 87.81 173 ILE A CA 1
ATOM 1412 C C . ILE A 1 173 ? -17.811 -14.884 11.107 1.00 87.81 173 ILE A C 1
ATOM 1414 O O . ILE A 1 173 ? -18.272 -13.779 11.399 1.00 87.81 173 ILE A O 1
ATOM 1418 N N . PRO A 1 174 ? -18.593 -15.979 11.095 1.00 78.50 174 PRO A N 1
ATOM 1419 C CA . PRO A 1 174 ? -20.030 -15.907 11.331 1.00 78.50 174 PRO A CA 1
ATOM 1420 C C . PRO A 1 174 ? -20.360 -15.447 12.761 1.00 78.50 174 PRO A C 1
ATOM 1422 O O . PRO A 1 174 ? -19.708 -15.814 13.750 1.00 78.50 174 PRO A O 1
ATOM 1425 N N . ILE A 1 175 ? -21.413 -14.637 12.875 1.00 68.50 175 ILE A N 1
ATOM 1426 C CA . ILE A 1 175 ? -21.879 -14.036 14.128 1.00 68.50 175 ILE A CA 1
ATOM 1427 C C . ILE A 1 175 ? -22.504 -15.134 15.008 1.00 68.50 175 ILE A C 1
ATOM 1429 O O . ILE A 1 175 ? -23.671 -15.471 14.857 1.00 68.50 175 ILE A O 1
ATOM 1433 N N . GLY A 1 176 ? -21.723 -15.714 15.926 1.00 63.97 176 GLY A N 1
ATOM 1434 C CA . GLY A 1 176 ? -22.222 -16.708 16.893 1.00 63.97 176 GLY A CA 1
ATOM 1435 C C . GLY A 1 176 ? -21.186 -17.713 17.396 1.00 63.97 176 GLY A C 1
ATOM 1436 O O . GLY A 1 176 ? -21.367 -18.283 18.467 1.00 63.97 176 GLY A O 1
ATOM 1437 N N . LEU A 1 177 ? -20.071 -17.889 16.682 1.00 58.66 177 LEU A N 1
ATOM 1438 C CA . LEU A 1 177 ? -18.985 -18.771 17.117 1.00 58.66 177 LEU A CA 1
ATOM 1439 C C . LEU A 1 177 ? -17.964 -18.017 17.985 1.00 58.66 177 LEU A C 1
ATOM 1441 O O . LEU A 1 177 ? -17.605 -16.860 17.711 1.00 58.66 177 LEU A O 1
ATOM 1445 N N . SER A 1 178 ? -17.507 -18.670 19.058 1.00 55.78 178 SER A N 1
ATOM 1446 C CA . SER A 1 178 ? -16.351 -18.226 19.834 1.00 55.78 178 SER A CA 1
ATOM 1447 C C . SER A 1 178 ? -15.089 -18.432 18.993 1.00 55.78 178 SER A C 1
ATOM 1449 O O . SER A 1 178 ? -14.839 -19.502 18.444 1.00 55.78 178 SER A O 1
ATOM 1451 N N . PHE A 1 179 ? -14.308 -17.366 18.840 1.00 53.69 179 PHE A N 1
ATOM 1452 C CA . PHE A 1 179 ? -13.067 -17.389 18.077 1.00 53.69 179 PHE A CA 1
ATOM 1453 C C . PHE A 1 179 ? -11.972 -18.008 18.953 1.00 53.69 179 PHE A C 1
ATOM 1455 O O . PHE A 1 179 ? -11.550 -17.399 19.934 1.00 53.69 179 PHE A O 1
ATOM 1462 N N . SER A 1 180 ? -11.551 -19.232 18.635 1.00 53.22 180 SER A N 1
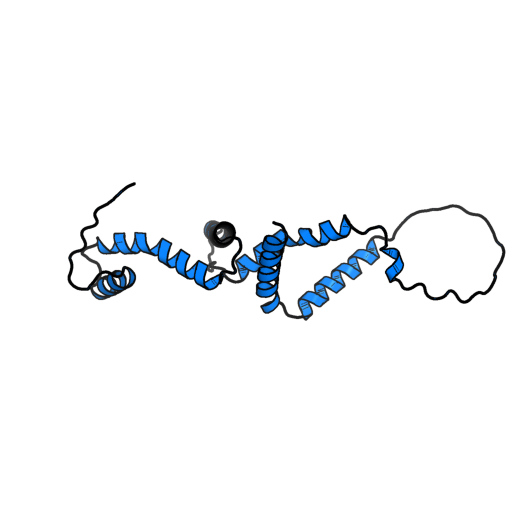ATOM 1463 C CA . SER A 1 180 ? -10.364 -19.861 19.221 1.00 53.22 180 SER A CA 1
ATOM 1464 C C . SER A 1 180 ? -9.261 -19.843 18.166 1.00 53.22 180 SER A C 1
ATOM 1466 O O . SER A 1 180 ? -9.333 -20.569 17.173 1.00 53.22 180 SER A O 1
ATOM 1468 N N . ILE A 1 181 ? -8.273 -18.963 18.339 1.00 56.53 181 ILE A N 1
ATOM 1469 C CA . ILE A 1 181 ? -7.099 -18.918 17.466 1.00 56.53 181 ILE A CA 1
ATOM 1470 C C . ILE A 1 181 ? -6.264 -20.162 17.764 1.00 56.53 181 ILE A C 1
ATOM 1472 O O . ILE A 1 181 ? -5.588 -20.238 18.789 1.00 56.53 181 ILE A O 1
ATOM 1476 N N . ARG A 1 182 ? -6.286 -21.145 16.861 1.00 45.66 182 ARG A N 1
ATOM 1477 C CA . ARG A 1 182 ? -5.179 -22.098 16.763 1.00 45.66 182 ARG A CA 1
ATOM 1478 C C . ARG A 1 182 ? -4.042 -21.381 16.048 1.00 45.66 182 ARG A C 1
ATOM 1480 O O . ARG A 1 182 ? -4.085 -21.212 14.833 1.00 45.66 182 ARG A O 1
ATOM 1487 N N . ASN A 1 183 ? -3.067 -20.918 16.825 1.00 38.25 183 ASN A N 1
ATOM 1488 C CA . ASN A 1 183 ? -1.790 -20.441 16.312 1.00 38.25 183 ASN A CA 1
ATOM 1489 C C . ASN A 1 183 ? -1.081 -21.615 15.629 1.00 38.25 183 ASN A C 1
ATOM 1491 O O . ASN A 1 183 ? -0.418 -22.403 16.296 1.00 38.25 183 ASN A O 1
ATOM 1495 N N . ASN A 1 184 ? -1.220 -21.734 14.312 1.00 40.38 184 ASN A N 1
ATOM 1496 C CA . ASN A 1 184 ? -0.268 -22.495 13.515 1.00 40.38 184 ASN A CA 1
ATOM 1497 C C . ASN A 1 184 ? 0.841 -21.528 13.115 1.00 40.38 184 ASN A C 1
ATOM 1499 O O . ASN A 1 184 ? 0.766 -20.853 12.091 1.00 40.38 184 ASN A O 1
ATOM 1503 N N . VAL A 1 185 ? 1.830 -21.426 14.000 1.00 41.97 185 VAL A N 1
ATOM 1504 C CA . VAL A 1 185 ? 3.165 -20.957 13.637 1.00 41.97 185 VAL A CA 1
ATOM 1505 C C . VAL A 1 185 ? 3.738 -22.036 12.719 1.00 41.97 185 VAL A C 1
ATOM 1507 O O . VAL A 1 185 ? 3.834 -23.190 13.135 1.00 41.97 185 VAL A O 1
ATOM 1510 N N . CYS A 1 186 ? 4.007 -21.677 11.465 1.00 35.69 186 CYS A N 1
ATOM 1511 C CA . CYS A 1 186 ? 4.843 -22.466 10.566 1.00 35.69 186 CYS A CA 1
ATOM 1512 C C . CYS A 1 186 ? 6.288 -21.986 10.697 1.00 35.69 186 CYS A C 1
ATOM 1514 O O . CYS A 1 186 ? 6.466 -20.764 10.919 1.00 35.69 186 CYS A O 1
#

Sequence (186 aa):
MDNARDALIESWLAEVDVGMSDEEVDNLEEEVHQSESEQEQVIPGERSDESSEDDLPQQRRRRTDFYKGVDDTLWAYKRTKNGVDLVAKMCSMYDVARNSRRWSLTIFFRLLNLSAFNALCIYTANRNYEPVSRREFLIDLSLALMKLLAQKRLENKSLPRTLTIRIKDFLGIPIGLSFSIRNNVC